Protein AF-A0A2K2F9S1-F1 (afdb_monomer_lite)

Structure (mmCIF, N/CA/C/O backbone):
data_AF-A0A2K2F9S1-F1
#
_entry.id   AF-A0A2K2F9S1-F1
#
loop_
_atom_site.group_PDB
_atom_site.id
_atom_site.type_symbol
_atom_site.label_atom_id
_atom_site.label_alt_id
_atom_site.label_comp_id
_atom_site.label_asym_id
_atom_site.label_entity_id
_atom_site.label_seq_id
_atom_site.pdbx_PDB_ins_code
_atom_site.Cartn_x
_atom_site.Cartn_y
_atom_site.Cartn_z
_atom_site.occupancy
_atom_site.B_iso_or_equiv
_atom_site.auth_seq_id
_atom_site.auth_comp_id
_atom_site.auth_asym_id
_atom_site.auth_atom_id
_atom_site.pdbx_PDB_model_num
ATOM 1 N N . MET A 1 1 ? 15.721 1.125 25.475 1.00 49.50 1 MET A N 1
ATOM 2 C CA . MET A 1 1 ? 15.946 -0.102 24.664 1.00 49.50 1 MET A CA 1
ATOM 3 C C . MET A 1 1 ? 14.972 -1.257 24.968 1.00 49.50 1 MET A C 1
ATOM 5 O O . MET A 1 1 ? 14.614 -1.965 24.034 1.00 49.50 1 MET A O 1
ATOM 9 N N . ARG A 1 2 ? 14.478 -1.440 26.209 1.00 49.19 2 ARG A N 1
ATOM 10 C CA . ARG A 1 2 ? 13.517 -2.510 26.585 1.00 49.19 2 ARG A CA 1
ATOM 11 C C . ARG A 1 2 ? 12.168 -2.444 25.832 1.00 49.19 2 ARG A C 1
ATOM 13 O O . ARG A 1 2 ? 11.708 -3.469 25.341 1.00 49.19 2 ARG A O 1
ATOM 20 N N . ASN A 1 3 ? 11.622 -1.243 25.609 1.00 59.97 3 ASN A N 1
ATOM 21 C CA . ASN A 1 3 ? 10.363 -1.045 24.864 1.00 59.97 3 ASN A CA 1
ATOM 22 C C . ASN A 1 3 ? 10.444 -1.415 23.373 1.00 59.97 3 ASN A C 1
ATOM 24 O O . ASN A 1 3 ? 9.465 -1.893 22.814 1.00 59.97 3 ASN A O 1
ATOM 28 N N . ALA A 1 4 ? 11.605 -1.259 22.727 1.00 64.25 4 ALA A N 1
ATOM 29 C CA . ALA A 1 4 ? 11.758 -1.595 21.308 1.00 64.25 4 ALA A CA 1
ATOM 30 C C . ALA A 1 4 ? 11.742 -3.115 21.062 1.00 64.25 4 ALA A C 1
ATOM 32 O O . ALA A 1 4 ? 11.197 -3.579 20.064 1.00 64.25 4 ALA A O 1
ATOM 33 N N . ARG A 1 5 ? 12.305 -3.906 21.990 1.00 64.69 5 ARG A N 1
ATOM 34 C CA . ARG A 1 5 ? 12.274 -5.378 21.909 1.00 64.69 5 ARG A CA 1
ATOM 35 C C . ARG A 1 5 ? 10.874 -5.938 22.170 1.00 64.69 5 ARG A C 1
ATOM 37 O O . ARG A 1 5 ? 10.471 -6.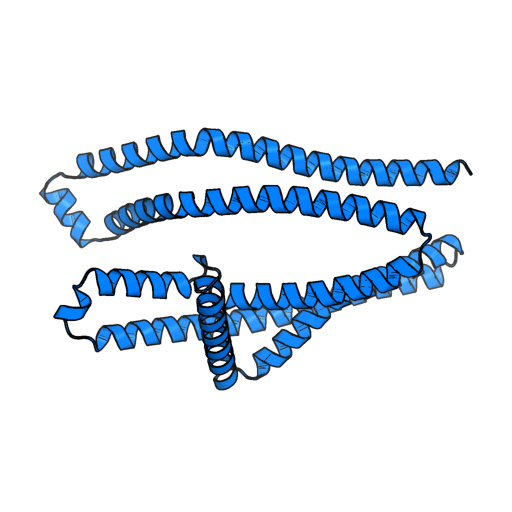865 21.475 1.00 64.69 5 ARG A O 1
ATOM 44 N N . LEU A 1 6 ? 10.148 -5.362 23.132 1.00 67.25 6 LEU A N 1
ATOM 45 C CA . LEU A 1 6 ? 8.750 -5.706 23.418 1.00 67.25 6 LEU A CA 1
ATOM 46 C C . LEU A 1 6 ? 7.854 -5.417 22.211 1.00 67.25 6 LEU A C 1
ATOM 48 O O . LEU A 1 6 ? 7.208 -6.332 21.709 1.00 67.25 6 LEU A O 1
ATOM 52 N N . PHE A 1 7 ? 7.943 -4.204 21.658 1.00 72.81 7 PHE A N 1
ATOM 53 C CA . PHE A 1 7 ? 7.202 -3.821 20.457 1.00 72.81 7 PHE A CA 1
ATOM 54 C C . PHE A 1 7 ? 7.494 -4.748 19.267 1.00 72.81 7 PHE A C 1
ATOM 56 O O . PHE A 1 7 ? 6.580 -5.189 18.576 1.00 72.81 7 PHE A O 1
ATOM 63 N N . ARG A 1 8 ? 8.768 -5.116 19.051 1.00 76.25 8 ARG A N 1
ATOM 64 C CA . ARG A 1 8 ? 9.153 -6.066 17.996 1.00 76.25 8 ARG A CA 1
ATOM 65 C C . ARG A 1 8 ? 8.498 -7.436 18.188 1.00 76.25 8 ARG A C 1
ATOM 67 O O . ARG A 1 8 ? 8.046 -8.030 17.216 1.00 76.25 8 ARG A O 1
ATOM 74 N N . LYS A 1 9 ? 8.463 -7.951 19.421 1.00 81.31 9 LYS A N 1
ATOM 75 C CA . LYS A 1 9 ? 7.875 -9.264 19.723 1.00 81.31 9 LYS A CA 1
ATOM 76 C C . LYS A 1 9 ? 6.363 -9.258 19.496 1.00 81.31 9 LYS A C 1
ATOM 78 O O . LYS A 1 9 ? 5.848 -10.179 18.869 1.00 81.31 9 LYS A O 1
ATOM 83 N N . GLU A 1 10 ? 5.672 -8.216 19.949 1.00 82.94 10 GLU A N 1
ATOM 84 C CA . GLU A 1 10 ? 4.230 -8.049 19.732 1.00 82.94 10 GLU A CA 1
ATOM 85 C C . GLU A 1 10 ? 3.893 -7.928 18.244 1.00 82.94 10 GLU A C 1
ATOM 87 O O . GLU A 1 10 ? 3.018 -8.646 17.767 1.00 82.94 10 GLU A O 1
ATOM 92 N N . ALA A 1 11 ? 4.651 -7.120 17.493 1.00 82.38 11 ALA A N 1
ATOM 93 C CA . ALA A 1 11 ? 4.473 -6.957 16.051 1.00 82.38 11 ALA A CA 1
ATOM 94 C C . ALA A 1 11 ? 4.676 -8.266 15.272 1.00 82.38 11 ALA A C 1
ATOM 96 O O . ALA A 1 11 ? 3.908 -8.572 14.369 1.00 82.38 11 ALA A O 1
ATOM 97 N N . ILE A 1 12 ? 5.689 -9.068 15.621 1.00 84.25 12 ILE A N 1
ATOM 98 C CA . ILE A 1 12 ? 5.910 -10.377 14.983 1.00 84.25 12 ILE A CA 1
ATOM 99 C C . ILE A 1 12 ? 4.770 -11.339 15.329 1.00 84.25 12 ILE A C 1
ATOM 101 O O . ILE A 1 12 ? 4.305 -12.087 14.469 1.00 84.25 12 ILE A O 1
ATOM 105 N N . THR A 1 13 ? 4.301 -11.309 16.577 1.00 85.94 13 THR A N 1
ATOM 106 C CA . THR A 1 13 ? 3.211 -12.180 17.030 1.00 85.94 13 THR A CA 1
ATOM 107 C C . THR A 1 13 ? 1.922 -11.861 16.274 1.00 85.94 13 THR A C 1
ATOM 109 O O . THR A 1 13 ? 1.303 -12.778 15.735 1.00 85.94 13 THR A O 1
ATOM 112 N N . THR A 1 14 ? 1.560 -10.583 16.131 1.00 84.94 14 THR A N 1
ATOM 113 C CA . THR A 1 14 ? 0.385 -10.170 15.345 1.00 84.94 14 THR A CA 1
ATOM 114 C C . THR A 1 14 ? 0.532 -10.507 13.866 1.00 84.94 14 THR A C 1
ATOM 116 O O . THR A 1 14 ? -0.400 -11.055 13.281 1.00 84.94 14 THR A O 1
ATOM 119 N N . LEU A 1 15 ? 1.708 -10.284 13.269 1.00 85.75 15 LEU A N 1
ATOM 120 C CA . LEU A 1 15 ? 1.972 -10.671 11.878 1.00 85.75 15 LEU A CA 1
ATOM 121 C C . LEU A 1 15 ? 1.782 -12.177 11.664 1.00 85.75 15 LEU A C 1
ATOM 123 O O . LEU A 1 15 ? 1.141 -12.598 10.705 1.00 85.75 15 LEU A O 1
ATOM 127 N N . SER A 1 16 ? 2.327 -12.988 12.575 1.00 87.31 16 SER A N 1
ATOM 128 C CA . SER A 1 16 ? 2.224 -14.446 12.506 1.00 87.31 16 SER A CA 1
ATOM 129 C C . SER A 1 16 ? 0.792 -14.936 12.714 1.00 87.31 16 SER A C 1
ATOM 131 O O . SER A 1 16 ? 0.374 -15.877 12.044 1.00 87.31 16 SER A O 1
ATOM 133 N N . TYR A 1 17 ? 0.022 -14.278 13.584 1.00 88.88 17 TYR A N 1
ATOM 134 C CA . TYR A 1 17 ? -1.395 -14.564 13.774 1.00 88.88 17 TYR A CA 1
ATOM 135 C C . TYR A 1 17 ? -2.184 -14.285 12.491 1.00 88.88 17 TYR A C 1
ATOM 137 O O . TYR A 1 17 ? -2.882 -15.176 12.012 1.00 88.88 17 TYR A O 1
ATOM 145 N N . PHE A 1 18 ? -2.006 -13.112 11.873 1.00 86.56 18 PHE A N 1
ATOM 146 C CA . PHE A 1 18 ? -2.682 -12.784 10.615 1.00 86.56 18 PHE A CA 1
ATOM 147 C C . PHE A 1 18 ? -2.269 -13.710 9.474 1.00 86.56 18 PHE A C 1
ATOM 149 O O . PHE A 1 18 ? -3.127 -14.190 8.740 1.00 86.56 18 PHE A O 1
ATOM 156 N N . ALA A 1 19 ? -0.978 -14.020 9.347 1.00 86.81 19 ALA A N 1
ATOM 157 C CA . ALA A 1 19 ? -0.506 -14.960 8.338 1.00 86.81 19 ALA A CA 1
ATOM 158 C C . ALA A 1 19 ? -1.138 -16.349 8.526 1.00 86.81 19 ALA A C 1
ATOM 160 O O . ALA A 1 19 ? -1.605 -16.941 7.558 1.00 86.81 19 ALA A O 1
ATOM 161 N N . ARG A 1 20 ? -1.221 -16.854 9.764 1.00 89.94 20 ARG A N 1
ATOM 162 C CA . ARG A 1 20 ? -1.886 -18.134 10.061 1.00 89.94 20 ARG A CA 1
ATOM 163 C C . ARG A 1 20 ? -3.384 -18.092 9.768 1.00 89.94 20 ARG A C 1
ATOM 165 O O . ARG A 1 20 ? -3.895 -19.044 9.189 1.00 89.94 20 ARG A O 1
ATOM 172 N N . LEU A 1 21 ? -4.061 -17.002 10.130 1.00 89.44 21 LEU A N 1
ATOM 173 C CA . LEU A 1 21 ? -5.492 -16.809 9.887 1.00 89.44 21 LEU A CA 1
ATOM 174 C C . LEU A 1 21 ? -5.816 -16.779 8.387 1.00 89.44 21 LEU A C 1
ATOM 176 O O . LEU A 1 21 ? -6.769 -17.408 7.939 1.00 89.44 21 LEU A O 1
ATOM 180 N N . ILE A 1 22 ? -5.001 -16.079 7.598 1.00 89.94 22 ILE A N 1
ATOM 181 C CA . ILE A 1 22 ? -5.167 -16.042 6.143 1.00 89.94 22 ILE A CA 1
ATOM 182 C C . ILE A 1 22 ? -4.821 -17.406 5.538 1.00 89.94 22 ILE A C 1
ATOM 184 O O . ILE A 1 22 ? -5.521 -17.867 4.646 1.00 89.94 22 ILE A O 1
ATOM 188 N N . PHE A 1 23 ? -3.784 -18.089 6.031 1.00 89.25 23 PHE A N 1
ATOM 189 C CA . PHE A 1 23 ? -3.378 -19.395 5.504 1.00 89.25 23 PHE A CA 1
ATOM 190 C C . PHE A 1 23 ? -4.420 -20.489 5.745 1.00 89.25 23 PHE A C 1
ATOM 192 O O . PHE A 1 23 ? -4.603 -21.354 4.887 1.00 89.25 23 PHE A O 1
ATOM 199 N N . SER A 1 24 ? -5.110 -20.459 6.887 1.00 87.75 24 SER A N 1
ATOM 200 C CA . SER A 1 24 ? -6.159 -21.435 7.184 1.00 87.75 24 SER A CA 1
ATOM 201 C C . SER A 1 24 ? -7.394 -21.259 6.297 1.00 87.75 24 SER A C 1
ATOM 203 O O . SER A 1 24 ? -8.015 -22.260 5.949 1.00 87.75 24 SER A O 1
ATOM 205 N N . LYS A 1 25 ? -7.727 -20.023 5.897 1.00 86.81 25 LYS A N 1
ATOM 206 C CA . LYS A 1 25 ? -8.913 -19.720 5.078 1.00 86.81 25 LYS A CA 1
ATOM 207 C C . LYS A 1 25 ? -8.641 -19.663 3.571 1.00 86.81 25 LYS A C 1
ATOM 209 O O . LYS A 1 25 ? -9.396 -20.237 2.797 1.00 86.81 25 LYS A O 1
ATOM 214 N N . HIS A 1 26 ? -7.558 -19.011 3.149 1.00 90.25 26 HIS A N 1
ATOM 215 C CA . HIS A 1 26 ? -7.291 -18.649 1.749 1.00 90.25 26 HIS A CA 1
ATOM 216 C C . HIS A 1 26 ? -5.831 -18.918 1.359 1.00 90.25 26 HIS A C 1
ATOM 218 O O . HIS A 1 26 ? -5.007 -18.008 1.272 1.00 90.25 26 HIS A O 1
ATOM 224 N N . LYS A 1 27 ? -5.483 -20.177 1.067 1.00 88.69 27 LYS A N 1
ATOM 225 C CA . LYS A 1 27 ? -4.108 -20.558 0.667 1.00 88.69 27 LYS A CA 1
ATOM 226 C C . LYS A 1 27 ? -3.633 -19.868 -0.624 1.00 88.69 27 LYS A C 1
ATOM 228 O O . LYS A 1 27 ? -2.455 -19.527 -0.735 1.00 88.69 27 LYS A O 1
ATOM 233 N N . SER A 1 28 ? -4.543 -19.606 -1.570 1.00 89.38 28 SER A N 1
ATOM 234 C CA . SER A 1 28 ? -4.272 -18.887 -2.833 1.00 89.38 28 SER A CA 1
ATOM 235 C C . SER A 1 28 ? -3.741 -17.464 -2.614 1.00 89.38 28 SER A C 1
ATOM 237 O O . SER A 1 28 ? -3.051 -16.909 -3.478 1.00 89.38 28 SER A O 1
ATOM 239 N N . TYR A 1 29 ? -4.013 -16.873 -1.445 1.00 92.44 29 TYR A N 1
ATOM 240 C CA . TYR A 1 29 ? -3.534 -15.548 -1.075 1.00 92.44 29 TYR A CA 1
ATOM 241 C C . TYR A 1 29 ? -2.007 -15.460 -1.093 1.00 92.44 29 TYR A C 1
ATOM 243 O O . TYR A 1 29 ? -1.463 -14.480 -1.589 1.00 92.44 29 TYR A O 1
ATOM 251 N N . PHE A 1 30 ? -1.297 -16.482 -0.613 1.00 91.19 30 PHE A N 1
ATOM 252 C CA . PHE A 1 30 ? 0.168 -16.444 -0.529 1.00 91.19 30 PHE A CA 1
ATOM 253 C C . PHE A 1 30 ? 0.830 -16.456 -1.905 1.00 91.19 30 PHE A C 1
ATOM 255 O O . PHE A 1 30 ? 1.815 -15.752 -2.123 1.00 91.19 30 PHE A O 1
ATOM 262 N N . ILE A 1 31 ? 0.245 -17.192 -2.852 1.00 92.44 31 ILE A N 1
ATOM 263 C CA . ILE A 1 31 ? 0.682 -17.191 -4.252 1.00 92.44 31 ILE A CA 1
ATOM 264 C C . ILE A 1 31 ? 0.450 -15.802 -4.857 1.00 92.44 31 ILE A C 1
ATOM 266 O O . ILE A 1 31 ? 1.361 -15.221 -5.442 1.00 92.44 31 ILE A O 1
ATOM 270 N N . SER A 1 32 ? -0.738 -15.231 -4.636 1.00 93.06 32 SER A N 1
ATOM 271 C CA . SER A 1 32 ? -1.079 -13.869 -5.075 1.00 93.06 32 SER A CA 1
ATOM 272 C C . SER A 1 32 ? -0.130 -12.824 -4.479 1.00 93.06 32 SER A C 1
ATOM 274 O O . SER A 1 32 ? 0.337 -11.932 -5.180 1.00 93.06 32 SER A O 1
ATOM 276 N N . PHE A 1 33 ? 0.213 -12.969 -3.200 1.00 92.69 33 PHE A N 1
ATOM 277 C CA . PHE A 1 33 ? 1.111 -12.083 -2.470 1.00 92.69 33 PHE A CA 1
ATOM 278 C C . PHE A 1 33 ? 2.542 -12.130 -3.028 1.00 92.69 33 PHE A C 1
ATOM 280 O O . PHE A 1 33 ? 3.135 -11.083 -3.292 1.00 92.69 33 PHE A O 1
ATOM 287 N N . MET A 1 34 ? 3.082 -13.327 -3.284 1.00 92.88 34 MET A N 1
ATOM 288 C CA . MET A 1 34 ? 4.393 -13.493 -3.927 1.00 92.88 34 MET A CA 1
ATOM 289 C C . MET A 1 34 ? 4.406 -12.928 -5.350 1.00 92.88 34 MET A C 1
ATOM 291 O O . MET A 1 34 ? 5.316 -12.181 -5.716 1.00 92.88 34 MET A O 1
ATOM 295 N N . LEU A 1 35 ? 3.370 -13.219 -6.140 1.00 92.75 35 LEU A N 1
ATOM 296 C CA . LEU A 1 35 ? 3.254 -12.723 -7.507 1.00 92.75 35 LEU A CA 1
ATOM 297 C C . LEU A 1 35 ? 3.122 -11.192 -7.542 1.00 92.75 35 LEU A C 1
ATOM 299 O O . LEU A 1 35 ? 3.709 -10.543 -8.408 1.00 92.75 35 LEU A O 1
ATOM 303 N N . LYS A 1 36 ? 2.433 -10.596 -6.559 1.00 91.69 36 LYS A N 1
ATOM 304 C CA . LYS A 1 36 ? 2.351 -9.140 -6.398 1.00 91.69 36 LYS A CA 1
ATOM 305 C C . LYS A 1 36 ? 3.721 -8.522 -6.146 1.00 91.69 36 LYS A C 1
ATOM 307 O O . LYS A 1 36 ? 4.035 -7.510 -6.773 1.00 91.69 36 LYS A O 1
ATOM 312 N N . ILE A 1 37 ? 4.531 -9.114 -5.263 1.00 93.56 37 ILE A N 1
ATOM 313 C CA . ILE A 1 37 ? 5.898 -8.644 -4.984 1.00 93.56 37 ILE A CA 1
ATOM 314 C C . ILE A 1 37 ? 6.741 -8.690 -6.259 1.00 93.56 37 ILE A C 1
ATOM 316 O O . ILE A 1 37 ? 7.406 -7.706 -6.581 1.00 93.56 37 ILE A O 1
ATOM 320 N N . LEU A 1 38 ? 6.670 -9.792 -7.009 1.00 92.12 38 LEU A N 1
ATOM 321 C CA . LEU A 1 38 ? 7.434 -9.961 -8.242 1.00 92.12 38 LEU A CA 1
ATOM 322 C C . LEU A 1 38 ? 7.007 -8.963 -9.325 1.00 92.12 38 LEU A C 1
ATOM 324 O O . LEU A 1 38 ? 7.853 -8.257 -9.860 1.00 92.12 38 LEU A O 1
ATOM 328 N N . LEU A 1 39 ? 5.710 -8.848 -9.624 1.00 91.31 39 LEU A N 1
ATOM 329 C CA . LEU A 1 39 ? 5.206 -7.925 -10.651 1.00 91.31 39 LEU A CA 1
ATOM 330 C C . LEU A 1 39 ? 5.484 -6.463 -10.295 1.00 91.31 39 LEU A C 1
ATOM 332 O O . LEU A 1 39 ? 5.899 -5.689 -11.153 1.00 91.31 39 LEU A O 1
ATOM 336 N N . THR A 1 40 ? 5.289 -6.087 -9.029 1.00 89.88 40 THR A N 1
ATOM 337 C CA . THR A 1 40 ? 5.528 -4.711 -8.568 1.00 89.88 40 THR A CA 1
ATOM 338 C C . THR A 1 40 ? 7.023 -4.389 -8.544 1.00 89.88 40 THR A C 1
ATOM 340 O O . THR A 1 40 ? 7.415 -3.276 -8.884 1.00 89.88 40 THR A O 1
ATOM 343 N N . GLY A 1 41 ? 7.858 -5.359 -8.160 1.00 90.75 41 GLY A N 1
ATOM 344 C CA . GLY A 1 41 ? 9.299 -5.180 -8.012 1.00 90.75 41 GLY A CA 1
ATOM 345 C C . GLY A 1 41 ? 10.070 -5.259 -9.331 1.00 90.75 41 GLY A C 1
ATOM 346 O O . GLY A 1 41 ? 10.888 -4.387 -9.630 1.00 90.75 41 GLY A O 1
ATOM 347 N N . ALA A 1 42 ? 9.804 -6.301 -10.122 1.00 89.38 42 ALA A N 1
ATOM 348 C CA . ALA A 1 42 ? 10.515 -6.616 -11.359 1.00 89.38 42 ALA A CA 1
ATOM 349 C C . ALA A 1 42 ? 9.873 -6.003 -12.611 1.00 89.38 42 ALA A C 1
ATOM 351 O O . ALA A 1 42 ? 10.583 -5.726 -13.575 1.00 89.38 42 ALA A O 1
ATOM 352 N N . GLY A 1 43 ? 8.562 -5.737 -12.601 1.00 88.69 43 GLY A N 1
ATOM 353 C CA . GLY A 1 43 ? 7.857 -5.138 -13.740 1.00 88.69 43 GLY A CA 1
ATOM 354 C C . GLY A 1 43 ? 8.514 -3.849 -14.256 1.00 88.69 43 GLY A C 1
ATOM 355 O O . GLY A 1 43 ? 8.826 -3.775 -15.445 1.00 88.69 43 GLY A O 1
ATOM 356 N N . PRO A 1 44 ? 8.831 -2.868 -13.387 1.00 88.19 44 PRO A N 1
ATOM 357 C CA . PRO A 1 44 ? 9.533 -1.654 -13.800 1.00 88.19 44 PRO A CA 1
ATOM 358 C C . PRO A 1 44 ? 10.915 -1.914 -14.417 1.00 88.19 44 PRO A C 1
ATOM 360 O O . PRO A 1 44 ? 11.315 -1.195 -15.329 1.00 88.19 44 PRO A O 1
ATOM 363 N N . LEU A 1 45 ? 11.640 -2.941 -13.955 1.00 89.62 45 LEU A N 1
ATOM 364 C CA . LEU A 1 45 ? 12.968 -3.285 -14.478 1.00 89.62 45 LEU A CA 1
ATOM 365 C C . LEU A 1 45 ? 12.878 -3.780 -15.924 1.00 89.62 45 LEU A C 1
ATOM 367 O O . LEU A 1 45 ? 13.657 -3.341 -16.769 1.00 89.62 45 LEU A O 1
ATOM 371 N N . LEU A 1 46 ? 11.890 -4.628 -16.224 1.00 87.69 46 LEU A N 1
ATOM 372 C CA . LEU A 1 46 ? 11.633 -5.097 -17.588 1.00 87.69 46 LEU A CA 1
ATOM 373 C C . LEU A 1 46 ? 11.298 -3.929 -18.521 1.00 87.69 46 LEU A C 1
ATOM 375 O O . LEU A 1 46 ? 11.841 -3.838 -19.623 1.00 87.69 46 LEU A O 1
ATOM 379 N N . THR A 1 47 ? 10.467 -2.989 -18.060 1.00 88.06 47 THR A N 1
ATOM 380 C CA . THR A 1 47 ? 10.141 -1.781 -18.829 1.00 88.06 47 THR A CA 1
ATOM 381 C C . THR A 1 47 ? 11.379 -0.919 -19.089 1.00 88.06 47 THR A C 1
ATOM 383 O O . THR A 1 47 ? 11.541 -0.420 -20.202 1.00 88.06 47 THR A O 1
ATOM 386 N N . ILE A 1 48 ? 12.286 -0.771 -18.115 1.00 88.19 48 ILE A N 1
ATOM 387 C CA . ILE A 1 48 ? 13.557 -0.043 -18.291 1.00 88.19 48 ILE A CA 1
ATOM 388 C C . ILE A 1 48 ? 14.448 -0.721 -19.344 1.00 88.19 48 ILE A C 1
ATOM 390 O O . ILE A 1 48 ? 14.968 -0.041 -20.231 1.00 88.19 48 ILE A O 1
ATOM 394 N N . MET A 1 49 ? 14.610 -2.047 -19.283 1.00 85.38 49 MET A N 1
ATOM 395 C CA . MET A 1 49 ? 15.440 -2.799 -20.236 1.00 85.38 49 MET A CA 1
ATOM 396 C C . MET A 1 49 ? 14.898 -2.712 -21.671 1.00 85.38 49 MET A C 1
ATOM 398 O O . MET A 1 49 ? 15.663 -2.486 -22.614 1.00 85.38 49 MET A O 1
ATOM 402 N N . LEU A 1 50 ? 13.578 -2.820 -21.846 1.00 86.25 50 LEU A N 1
ATOM 403 C CA . LEU A 1 50 ? 12.943 -2.658 -23.156 1.00 86.25 50 LEU A CA 1
ATOM 404 C C . LEU A 1 50 ? 13.036 -1.217 -23.669 1.00 86.25 50 LEU A C 1
ATOM 406 O O . LEU A 1 50 ? 13.322 -1.011 -24.845 1.00 86.25 50 LEU A O 1
ATOM 410 N N . SER A 1 51 ? 12.877 -0.222 -22.790 1.00 87.31 51 SER A N 1
ATOM 411 C CA . SER A 1 51 ? 13.002 1.195 -23.164 1.00 87.31 51 SER A CA 1
ATOM 412 C C . SER A 1 51 ? 14.410 1.529 -23.666 1.00 87.31 51 SER A C 1
ATOM 414 O O . SER A 1 51 ? 14.554 2.276 -24.630 1.00 87.31 51 SER A O 1
ATOM 416 N N . ARG A 1 52 ? 15.458 0.939 -23.068 1.00 85.94 52 ARG A N 1
ATOM 417 C CA . ARG A 1 52 ? 16.840 1.060 -23.568 1.00 85.94 52 ARG A CA 1
ATOM 418 C C . ARG A 1 52 ? 16.971 0.523 -24.996 1.00 85.94 52 ARG A C 1
ATOM 420 O O . ARG A 1 52 ? 17.593 1.169 -25.831 1.00 85.94 52 ARG A O 1
ATOM 427 N N . SER A 1 53 ? 16.386 -0.643 -25.264 1.00 85.31 53 SER A N 1
ATOM 428 C CA . SER A 1 53 ? 16.435 -1.277 -26.589 1.00 85.31 53 SER A CA 1
ATOM 429 C C . SER A 1 53 ? 15.689 -0.445 -27.636 1.00 85.31 53 SER A C 1
ATOM 431 O O . SER A 1 53 ? 16.174 -0.269 -28.747 1.00 85.31 53 SER A O 1
ATOM 433 N N . LEU A 1 54 ? 14.551 0.140 -27.256 1.00 88.38 54 LEU A N 1
ATOM 434 C CA . LEU A 1 54 ? 13.760 1.019 -28.116 1.00 88.38 54 LEU A CA 1
ATOM 435 C C . LEU A 1 54 ? 14.554 2.261 -28.553 1.00 88.38 54 LEU A C 1
ATOM 437 O O . LEU A 1 54 ? 14.530 2.615 -29.728 1.00 88.38 54 LEU A O 1
ATOM 441 N N . ILE A 1 55 ? 15.306 2.884 -27.636 1.00 87.31 55 ILE A N 1
ATOM 442 C CA . ILE A 1 55 ? 16.190 4.018 -27.964 1.00 87.31 55 ILE A CA 1
ATOM 443 C C . ILE A 1 55 ? 17.297 3.583 -28.932 1.00 87.31 55 ILE A C 1
ATOM 445 O O . ILE A 1 55 ? 17.569 4.291 -29.895 1.00 87.31 55 ILE A O 1
ATOM 449 N N . TYR A 1 56 ? 17.900 2.411 -28.711 1.00 88.50 56 TYR A N 1
ATOM 450 C CA . TYR A 1 56 ? 18.952 1.887 -29.584 1.00 88.50 56 TYR A CA 1
ATOM 451 C C . TYR A 1 56 ? 18.465 1.679 -31.029 1.00 88.50 56 TYR A C 1
ATOM 453 O O . TYR A 1 56 ? 19.109 2.149 -31.967 1.00 88.50 56 TYR A O 1
ATOM 461 N N . PHE A 1 57 ? 17.300 1.050 -31.221 1.00 89.06 57 PHE A N 1
ATOM 462 C CA . PHE A 1 57 ? 16.732 0.850 -32.562 1.00 89.06 57 PHE A CA 1
ATOM 463 C C . PHE A 1 57 ? 16.269 2.153 -33.218 1.00 89.06 57 PHE A C 1
ATOM 465 O O . PHE A 1 57 ? 16.327 2.270 -34.440 1.00 89.06 57 PHE A O 1
ATOM 472 N N . LEU A 1 58 ? 15.872 3.152 -32.423 1.00 87.50 58 LEU A N 1
ATOM 473 C CA . LEU A 1 58 ? 15.578 4.488 -32.936 1.00 87.50 58 LEU A CA 1
ATOM 474 C C . LEU A 1 58 ? 16.844 5.164 -33.485 1.00 87.50 58 LEU A C 1
ATOM 476 O O . LEU A 1 58 ? 16.806 5.722 -34.577 1.00 87.50 58 LEU A O 1
ATOM 480 N N . THR A 1 59 ? 17.969 5.076 -32.766 1.00 89.75 59 THR A N 1
ATOM 481 C CA . THR A 1 59 ? 19.258 5.625 -33.227 1.00 89.75 59 THR A CA 1
ATOM 482 C C . THR A 1 59 ? 19.846 4.865 -34.413 1.00 89.75 59 THR A C 1
ATOM 484 O O . THR A 1 59 ? 20.496 5.471 -35.256 1.00 89.75 59 THR A O 1
ATOM 487 N N . ALA A 1 60 ? 19.594 3.558 -34.508 1.00 88.75 60 ALA A N 1
ATOM 488 C CA . ALA A 1 60 ? 20.009 2.734 -35.643 1.00 88.75 60 ALA A CA 1
ATOM 489 C C . ALA A 1 60 ? 19.129 2.931 -36.895 1.00 88.75 60 ALA A C 1
ATOM 491 O O . ALA A 1 60 ? 19.432 2.362 -37.937 1.00 88.75 60 ALA A O 1
ATOM 492 N N . LEU A 1 61 ? 18.053 3.730 -36.804 1.00 86.56 61 LEU A N 1
ATOM 493 C CA . LEU A 1 61 ? 17.071 3.974 -37.873 1.00 86.56 61 LEU A CA 1
ATOM 494 C C . LEU A 1 61 ? 16.377 2.694 -38.395 1.00 86.56 61 LEU A C 1
ATOM 496 O O . LEU A 1 61 ? 15.784 2.686 -39.475 1.00 86.56 61 LEU A O 1
ATOM 500 N N . ASP A 1 62 ? 16.362 1.628 -37.590 1.00 87.88 62 ASP A N 1
ATOM 501 C CA . ASP A 1 62 ? 15.733 0.349 -37.922 1.00 87.88 62 ASP A CA 1
ATOM 502 C C . ASP A 1 62 ? 14.233 0.360 -37.594 1.00 87.88 62 ASP A C 1
ATOM 504 O O . ASP A 1 62 ? 13.783 -0.127 -36.549 1.00 87.88 62 ASP A O 1
ATOM 508 N N . A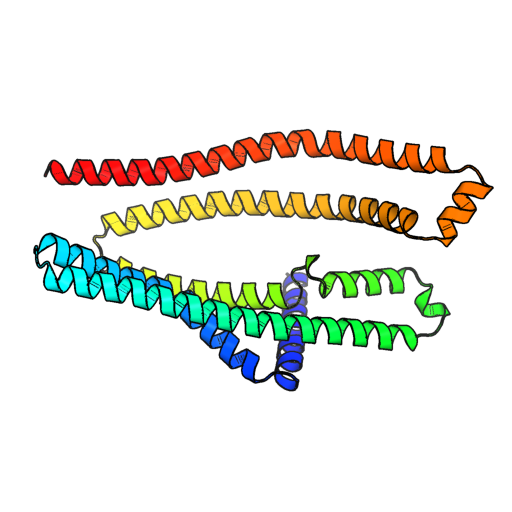LA A 1 63 ? 13.423 0.877 -38.522 1.00 86.94 63 ALA A N 1
ATOM 509 C CA . ALA A 1 63 ? 11.976 1.028 -38.339 1.00 86.94 63 ALA A CA 1
ATOM 510 C C . ALA A 1 63 ? 11.267 -0.284 -37.945 1.00 86.94 63 ALA A C 1
ATOM 512 O O . ALA A 1 63 ? 10.403 -0.290 -37.065 1.00 86.94 63 ALA A O 1
ATOM 513 N N . ARG A 1 64 ? 11.647 -1.420 -38.548 1.00 91.62 64 ARG A N 1
ATOM 514 C CA . ARG A 1 64 ? 11.021 -2.722 -38.257 1.00 91.62 64 ARG A CA 1
ATOM 515 C C . ARG A 1 64 ? 11.235 -3.148 -36.804 1.00 91.62 64 ARG A C 1
ATOM 517 O O . ARG A 1 64 ? 10.274 -3.535 -36.146 1.00 91.62 64 ARG A O 1
ATOM 524 N N . LEU A 1 65 ? 12.474 -3.087 -36.311 1.00 89.19 65 LEU A N 1
ATOM 525 C CA . LEU A 1 65 ? 12.811 -3.490 -34.940 1.00 89.19 65 LEU A CA 1
ATOM 526 C C . LEU A 1 65 ? 12.299 -2.479 -33.909 1.00 89.19 65 LEU A C 1
ATOM 528 O O . LEU A 1 65 ? 11.902 -2.852 -32.803 1.00 89.19 65 LEU A O 1
ATOM 532 N N . PHE A 1 66 ? 12.229 -1.205 -34.285 1.00 91.44 66 PHE A N 1
ATOM 533 C CA . PHE A 1 66 ? 11.611 -0.173 -33.467 1.00 91.44 66 PHE A CA 1
ATOM 534 C C . PHE A 1 66 ? 10.122 -0.454 -33.213 1.00 91.44 66 PHE A C 1
ATOM 536 O O . PHE A 1 66 ? 9.695 -0.523 -32.061 1.00 91.44 66 PHE A O 1
ATOM 543 N N . PHE A 1 67 ? 9.322 -0.683 -34.262 1.00 92.06 67 PHE A N 1
ATOM 544 C CA . PHE A 1 67 ? 7.886 -0.932 -34.091 1.00 92.06 67 PHE A CA 1
ATOM 545 C C . PHE A 1 67 ? 7.593 -2.248 -33.359 1.00 92.06 67 PHE A C 1
ATOM 547 O O . PHE A 1 67 ? 6.668 -2.293 -32.545 1.00 92.06 67 PHE A O 1
ATOM 554 N N . THR A 1 68 ? 8.381 -3.308 -33.580 1.00 90.94 68 THR A N 1
ATOM 555 C CA . THR A 1 68 ? 8.196 -4.576 -32.852 1.00 90.94 68 THR A CA 1
ATOM 556 C C . THR A 1 68 ? 8.525 -4.433 -31.369 1.00 90.94 68 THR A C 1
ATOM 558 O O . THR A 1 68 ? 7.762 -4.911 -30.529 1.00 90.94 68 THR A O 1
ATOM 561 N N . THR A 1 69 ? 9.610 -3.739 -31.017 1.00 90.38 69 THR A N 1
ATOM 562 C CA . THR A 1 69 ? 9.968 -3.498 -29.609 1.00 90.38 69 THR A CA 1
ATOM 563 C C . THR A 1 69 ? 9.007 -2.540 -28.913 1.00 90.38 69 THR A C 1
ATOM 565 O O . THR A 1 69 ? 8.650 -2.781 -27.759 1.00 90.38 69 THR A O 1
ATOM 568 N N . ALA A 1 70 ? 8.517 -1.510 -29.608 1.00 91.88 70 ALA A N 1
ATOM 569 C CA . ALA A 1 70 ? 7.468 -0.627 -29.103 1.00 91.88 70 ALA A CA 1
ATOM 570 C C . ALA A 1 70 ? 6.161 -1.392 -28.839 1.00 91.88 70 ALA A C 1
ATOM 572 O O . ALA A 1 70 ? 5.584 -1.271 -27.756 1.00 91.88 70 ALA A O 1
ATOM 573 N N . GLY A 1 71 ? 5.733 -2.238 -29.782 1.00 93.62 71 GLY A N 1
ATOM 574 C CA . GLY A 1 71 ? 4.568 -3.106 -29.612 1.00 93.62 71 GLY A CA 1
ATOM 575 C C . GLY A 1 71 ? 4.726 -4.068 -28.432 1.00 93.62 71 GLY A C 1
ATOM 576 O O . GLY A 1 71 ? 3.824 -4.180 -27.600 1.00 93.62 71 GLY A O 1
ATOM 577 N N . LEU A 1 72 ? 5.899 -4.696 -28.298 1.00 93.19 72 LEU A N 1
ATOM 578 C CA . LEU A 1 72 ? 6.217 -5.581 -27.175 1.00 93.19 72 LEU A CA 1
ATOM 579 C C . LEU A 1 72 ? 6.186 -4.841 -25.832 1.00 93.19 72 LEU A C 1
ATOM 581 O O . LEU A 1 72 ? 5.665 -5.373 -24.855 1.00 93.19 72 LEU A O 1
ATOM 585 N N . LEU A 1 73 ? 6.707 -3.613 -25.772 1.00 92.62 73 LEU A N 1
ATOM 586 C CA . LEU A 1 73 ? 6.693 -2.792 -24.562 1.00 92.62 73 LEU A CA 1
ATOM 587 C C . LEU A 1 73 ? 5.262 -2.460 -24.130 1.00 92.62 73 LEU A C 1
ATOM 589 O O . LEU A 1 73 ? 4.936 -2.597 -22.948 1.00 92.62 73 LEU A O 1
ATOM 593 N N . VAL A 1 74 ? 4.404 -2.051 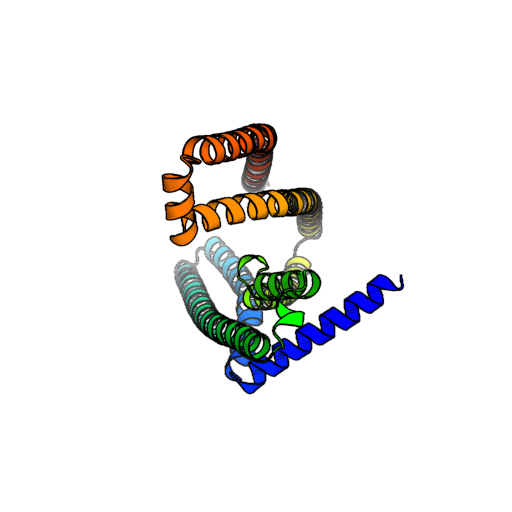-25.068 1.00 93.94 74 VAL A N 1
ATOM 594 C CA . VAL A 1 74 ? 2.991 -1.764 -24.780 1.00 93.94 74 VAL A CA 1
ATOM 595 C C . VAL A 1 74 ? 2.275 -3.028 -24.308 1.00 93.94 74 VAL A C 1
ATOM 597 O O . VAL A 1 74 ? 1.611 -2.998 -23.272 1.00 93.94 74 VAL A O 1
ATOM 600 N N . LEU A 1 75 ? 2.462 -4.148 -25.012 1.00 94.19 75 LEU A N 1
ATOM 601 C CA . LEU A 1 75 ? 1.855 -5.430 -24.659 1.00 94.19 75 LEU A CA 1
ATOM 602 C C . LEU A 1 75 ? 2.306 -5.900 -23.274 1.00 94.19 75 LEU A C 1
ATOM 604 O O . LEU A 1 75 ? 1.473 -6.285 -22.456 1.00 94.19 75 LEU A O 1
ATOM 608 N N . LEU A 1 76 ? 3.602 -5.817 -22.969 1.00 92.12 76 LEU A N 1
ATOM 609 C CA . LEU A 1 76 ? 4.130 -6.214 -21.669 1.00 92.12 76 LEU A CA 1
ATOM 610 C C . LEU A 1 76 ? 3.544 -5.357 -20.541 1.00 92.12 76 LEU A C 1
ATOM 612 O O . LEU A 1 76 ? 3.108 -5.901 -19.529 1.00 92.12 76 LEU A O 1
ATOM 616 N N . ASN A 1 77 ? 3.493 -4.031 -20.706 1.00 91.81 77 ASN A N 1
ATOM 617 C CA . ASN A 1 77 ? 2.906 -3.148 -19.693 1.00 91.81 77 ASN A CA 1
ATOM 618 C C . ASN A 1 77 ? 1.405 -3.408 -19.514 1.00 91.81 77 ASN A C 1
ATOM 620 O O . ASN A 1 77 ? 0.919 -3.392 -18.382 1.00 91.81 77 ASN A O 1
ATOM 624 N N . LEU A 1 78 ? 0.684 -3.700 -20.600 1.00 93.62 78 LEU A N 1
ATOM 625 C CA . LEU A 1 78 ? -0.724 -4.082 -20.546 1.00 93.62 78 LEU A CA 1
ATOM 626 C C . LEU A 1 78 ? -0.913 -5.379 -19.748 1.00 93.62 78 LEU A C 1
ATOM 628 O O . LEU A 1 78 ? -1.716 -5.410 -18.817 1.00 93.62 78 LEU A O 1
ATOM 632 N N . VAL A 1 79 ? -0.139 -6.424 -20.056 1.00 93.94 79 VAL A N 1
ATOM 633 C CA . VAL A 1 79 ? -0.198 -7.717 -19.356 1.00 93.94 79 VAL A CA 1
ATOM 634 C C . VAL A 1 79 ? 0.159 -7.554 -17.879 1.00 93.94 79 VAL A C 1
ATOM 636 O O . VAL A 1 79 ? -0.586 -8.018 -17.017 1.00 93.94 79 VAL A O 1
ATOM 639 N N . ILE A 1 80 ? 1.246 -6.845 -17.559 1.00 92.00 80 ILE A N 1
ATOM 640 C CA . ILE A 1 80 ? 1.639 -6.557 -16.171 1.00 92.00 80 ILE A CA 1
ATOM 641 C C . ILE A 1 80 ? 0.527 -5.789 -15.447 1.00 92.00 80 ILE A C 1
ATOM 643 O O . ILE A 1 80 ? 0.207 -6.120 -14.305 1.00 92.00 80 ILE A O 1
ATOM 647 N N . GLY A 1 81 ? -0.082 -4.795 -16.097 1.00 92.00 81 GLY A N 1
ATOM 648 C CA . GLY A 1 81 ? -1.177 -4.002 -15.540 1.00 92.00 81 GLY A CA 1
ATOM 649 C C . GLY A 1 81 ? -2.416 -4.844 -15.234 1.00 92.00 81 GLY A C 1
ATOM 650 O O . GLY A 1 81 ? -2.935 -4.788 -14.118 1.00 92.00 81 GLY A O 1
ATOM 651 N N . ILE A 1 82 ? -2.852 -5.675 -16.185 1.00 95.19 82 ILE A N 1
ATOM 652 C CA . ILE A 1 82 ? -4.000 -6.578 -16.017 1.00 95.19 82 ILE A CA 1
ATOM 653 C C . ILE A 1 82 ? -3.722 -7.593 -14.905 1.00 95.19 82 ILE A C 1
ATOM 655 O O . ILE A 1 82 ? -4.535 -7.723 -13.990 1.00 95.19 82 ILE A O 1
ATOM 659 N N . CYS A 1 83 ? -2.564 -8.259 -14.927 1.00 94.12 83 CYS A N 1
ATOM 660 C CA . CYS A 1 83 ? -2.170 -9.218 -13.894 1.00 94.12 83 CYS A CA 1
ATOM 661 C C . CYS A 1 83 ? -2.106 -8.560 -12.511 1.00 94.12 83 CYS A C 1
ATOM 663 O O . CYS A 1 83 ? -2.673 -9.075 -11.550 1.00 94.12 83 CYS A O 1
ATOM 665 N N . SER A 1 84 ? -1.467 -7.392 -12.402 1.00 92.25 84 SER A N 1
ATOM 666 C CA . SER A 1 84 ? -1.350 -6.653 -11.142 1.00 92.25 84 SER A CA 1
ATOM 667 C C . SER A 1 84 ? -2.717 -6.256 -10.581 1.00 92.25 84 SER A C 1
ATOM 669 O O . SER A 1 84 ? -2.932 -6.381 -9.372 1.00 92.25 84 SER A O 1
ATOM 671 N N . ASN A 1 85 ? -3.649 -5.835 -11.442 1.00 93.06 85 ASN A N 1
ATOM 672 C CA . ASN A 1 85 ? -5.016 -5.489 -11.051 1.00 93.06 85 ASN A CA 1
ATOM 673 C C . ASN A 1 85 ? -5.838 -6.719 -10.652 1.00 93.06 85 ASN A C 1
ATOM 675 O O . ASN A 1 85 ? -6.546 -6.669 -9.648 1.00 93.06 85 ASN A O 1
ATOM 679 N N . ALA A 1 86 ? -5.732 -7.825 -11.391 1.00 94.75 86 ALA A N 1
ATOM 680 C CA . ALA A 1 86 ? -6.417 -9.075 -11.064 1.00 94.75 86 ALA A CA 1
ATOM 681 C C . ALA A 1 86 ? -5.959 -9.627 -9.704 1.00 94.75 86 ALA A C 1
ATOM 683 O O . ALA A 1 86 ? -6.786 -9.974 -8.860 1.00 94.75 86 ALA A O 1
ATOM 684 N N . ILE A 1 87 ? -4.645 -9.623 -9.458 1.00 93.81 87 ILE A N 1
ATOM 685 C CA . ILE A 1 87 ? -4.049 -10.032 -8.181 1.00 93.81 87 ILE A CA 1
ATOM 686 C C . ILE A 1 87 ? -4.502 -9.110 -7.052 1.00 93.81 87 ILE A C 1
ATOM 688 O O . ILE A 1 87 ? -4.916 -9.602 -6.006 1.00 93.81 87 ILE A O 1
ATOM 692 N N . SER A 1 88 ? -4.456 -7.789 -7.259 1.00 91.88 88 SER A N 1
ATOM 693 C CA . SER A 1 88 ? -4.935 -6.822 -6.266 1.00 91.88 88 SER A CA 1
ATOM 694 C C . SER A 1 88 ? -6.396 -7.059 -5.913 1.00 91.88 88 SER A C 1
ATOM 696 O O . SER A 1 88 ? -6.709 -7.183 -4.737 1.00 91.88 88 SER A O 1
ATOM 698 N N . ARG A 1 89 ? -7.265 -7.237 -6.912 1.00 93.31 89 ARG A N 1
ATOM 699 C CA . ARG A 1 89 ? -8.684 -7.521 -6.681 1.00 93.31 89 ARG A CA 1
ATOM 700 C C . ARG A 1 89 ? -8.889 -8.807 -5.880 1.00 93.31 89 ARG A C 1
ATOM 702 O O . ARG A 1 89 ? -9.686 -8.810 -4.951 1.00 93.31 89 ARG A O 1
ATOM 709 N N . HIS A 1 90 ? -8.181 -9.887 -6.212 1.00 93.56 90 HIS A N 1
ATOM 710 C CA . HIS A 1 90 ? -8.258 -11.128 -5.437 1.00 93.56 90 HIS A CA 1
ATOM 711 C C . HIS A 1 90 ? -7.789 -10.922 -3.986 1.00 93.56 90 HIS A C 1
ATOM 713 O O . HIS A 1 90 ? -8.449 -11.378 -3.055 1.00 93.56 90 HIS A O 1
ATOM 719 N N . MET A 1 91 ? -6.685 -10.198 -3.779 1.00 92.31 91 MET A N 1
ATOM 720 C CA . MET A 1 91 ? -6.191 -9.878 -2.437 1.00 92.31 91 MET A CA 1
ATOM 721 C C . MET A 1 91 ? -7.190 -9.031 -1.641 1.00 92.31 91 MET A C 1
ATOM 723 O O . MET A 1 91 ? -7.426 -9.350 -0.480 1.00 92.31 91 MET A O 1
ATOM 727 N N . ASP A 1 92 ? -7.815 -8.027 -2.261 1.00 91.25 92 ASP A N 1
ATOM 728 C CA . ASP A 1 92 ? -8.811 -7.162 -1.619 1.00 91.25 92 ASP A CA 1
ATOM 729 C C . ASP A 1 92 ? -10.062 -7.952 -1.194 1.00 91.25 92 ASP A C 1
ATOM 731 O O . ASP A 1 92 ? -10.604 -7.726 -0.112 1.00 91.25 92 ASP A O 1
ATOM 735 N N . LEU A 1 93 ? -10.500 -8.928 -2.001 1.00 92.62 93 LEU A N 1
ATOM 736 C CA . LEU A 1 93 ? -11.598 -9.833 -1.634 1.00 92.62 93 LEU A CA 1
ATOM 737 C C . LEU A 1 93 ? -11.253 -10.668 -0.395 1.00 92.62 93 LEU A C 1
ATOM 739 O O . LEU A 1 93 ? -12.056 -10.746 0.534 1.00 92.62 93 LEU A O 1
ATOM 743 N N . VAL A 1 94 ? -10.044 -11.239 -0.349 1.00 93.06 94 VAL A N 1
ATOM 744 C CA . VAL A 1 94 ? -9.557 -11.981 0.825 1.00 93.06 94 VAL A CA 1
ATOM 745 C C . VAL A 1 94 ? -9.441 -11.061 2.042 1.00 93.06 94 VAL A C 1
ATOM 747 O O . VAL A 1 94 ? -9.800 -11.455 3.149 1.00 93.06 94 VAL A O 1
ATOM 750 N N . HIS A 1 95 ? -8.966 -9.825 1.869 1.00 91.75 95 HIS A N 1
ATOM 751 C CA . HIS A 1 95 ? -8.868 -8.856 2.962 1.00 91.75 95 HIS A CA 1
ATOM 752 C C . HIS A 1 95 ? -10.232 -8.500 3.547 1.00 91.75 95 HIS A C 1
ATOM 754 O O . HIS A 1 95 ? -10.359 -8.476 4.770 1.00 91.75 95 HIS A O 1
ATOM 760 N N . ASN A 1 96 ? -11.239 -8.283 2.701 1.00 90.81 96 ASN A N 1
ATOM 761 C CA . ASN A 1 96 ? -12.606 -8.011 3.141 1.00 90.81 96 ASN A CA 1
ATOM 762 C C . ASN A 1 96 ? -13.209 -9.202 3.897 1.00 90.81 96 ASN A C 1
ATOM 764 O O . ASN A 1 96 ? -13.784 -9.009 4.965 1.00 90.81 96 ASN A O 1
ATOM 768 N N . ASP A 1 97 ? -13.032 -10.428 3.396 1.00 92.19 97 A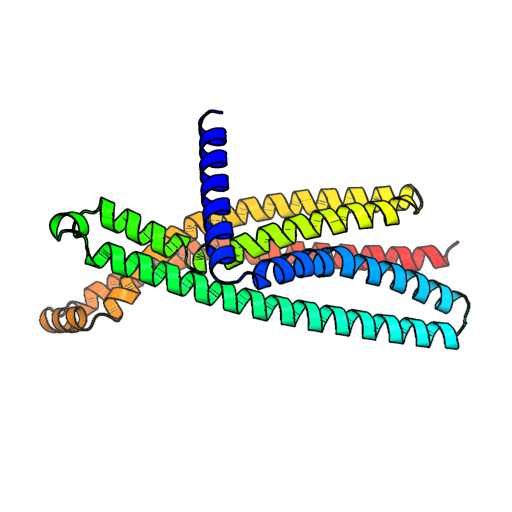SP A N 1
ATOM 769 C CA . ASP A 1 97 ? -13.510 -11.642 4.074 1.00 92.19 97 ASP A CA 1
ATOM 770 C C . ASP A 1 97 ? -12.880 -11.809 5.466 1.00 92.19 97 ASP A C 1
ATOM 772 O O . ASP A 1 97 ? -13.566 -12.054 6.460 1.00 92.19 97 ASP A O 1
ATOM 776 N N . VAL A 1 98 ? -11.564 -11.603 5.573 1.00 90.94 98 VAL A N 1
ATOM 777 C CA . VAL A 1 98 ? -10.863 -11.699 6.860 1.00 90.94 98 VAL A CA 1
ATOM 778 C C . VAL A 1 98 ? -11.277 -10.564 7.802 1.00 90.94 98 VAL A C 1
ATOM 780 O O . VAL A 1 98 ? -11.412 -10.802 9.002 1.00 90.94 98 VAL A O 1
ATOM 783 N N . GLN A 1 99 ? -11.512 -9.350 7.293 1.00 90.75 99 GLN A N 1
ATOM 784 C CA . GLN A 1 99 ? -12.017 -8.246 8.110 1.00 90.75 99 GLN A CA 1
ATOM 785 C C . GLN A 1 99 ? -13.404 -8.567 8.681 1.00 90.75 99 GLN A C 1
ATOM 787 O O . GLN A 1 99 ? -13.591 -8.449 9.892 1.00 90.75 99 GLN A O 1
ATOM 792 N N . LEU A 1 100 ? -14.338 -9.033 7.846 1.00 91.38 100 LEU A N 1
ATOM 793 C CA . LEU A 1 100 ? -15.679 -9.441 8.280 1.00 91.38 100 LEU A CA 1
ATOM 794 C C . LEU A 1 100 ? -15.613 -10.541 9.343 1.00 91.38 100 LEU A C 1
ATOM 796 O O . LEU A 1 100 ? -16.313 -10.479 10.352 1.00 91.38 100 LEU A O 1
ATOM 800 N N . HIS A 1 101 ? -14.720 -11.514 9.165 1.00 92.31 101 HIS A N 1
ATOM 801 C CA . HIS A 1 101 ? -14.520 -12.575 10.145 1.00 92.31 101 HIS A CA 1
ATOM 802 C C . HIS A 1 101 ? -14.013 -12.056 11.500 1.00 92.31 101 HIS A C 1
ATOM 804 O O . HIS A 1 101 ? -14.471 -12.512 12.546 1.00 92.31 101 HIS A O 1
ATOM 810 N N . LEU A 1 102 ? -13.088 -11.094 11.506 1.00 91.94 102 LEU A N 1
ATOM 811 C CA . LEU A 1 102 ? -12.601 -10.487 12.748 1.00 91.94 102 LEU A CA 1
ATOM 812 C C . LEU A 1 102 ? -13.673 -9.626 13.426 1.00 91.94 102 LEU A C 1
ATOM 814 O O . LEU A 1 102 ? -13.774 -9.636 14.653 1.00 91.94 102 LEU A O 1
ATOM 818 N N . GLU A 1 103 ? -14.486 -8.904 12.655 1.00 92.12 103 GLU A N 1
ATOM 819 C CA . GLU A 1 103 ? -15.637 -8.160 13.179 1.00 92.12 103 GLU A CA 1
ATOM 820 C C . GLU A 1 103 ? -16.657 -9.105 13.834 1.00 92.12 103 GLU A C 1
ATOM 822 O O . GLU A 1 103 ? -17.124 -8.843 14.948 1.00 92.12 103 GLU A O 1
ATOM 827 N N . GLU A 1 104 ? -16.934 -10.245 13.197 1.00 94.31 104 GLU A N 1
ATOM 828 C CA . GLU A 1 104 ? -17.788 -11.303 13.736 1.00 94.31 104 GLU A CA 1
ATOM 829 C C . GLU A 1 104 ? -17.216 -11.898 15.034 1.00 94.31 104 GLU A C 1
ATOM 831 O O . GLU A 1 104 ? -17.944 -12.070 16.016 1.00 94.31 104 GLU A O 1
ATOM 836 N N . GLU A 1 105 ? -15.914 -12.193 15.080 1.00 93.38 105 GLU A N 1
ATOM 837 C CA . GLU A 1 105 ? -15.256 -12.758 16.262 1.00 93.38 105 GLU A CA 1
ATOM 838 C C . GLU A 1 105 ? -15.279 -11.779 17.445 1.00 93.38 105 GLU A C 1
ATOM 840 O O . GLU A 1 105 ? -15.564 -12.179 18.581 1.00 93.38 105 GLU A O 1
ATOM 845 N N . ILE A 1 106 ? -15.064 -10.484 17.182 1.00 93.56 106 ILE A N 1
ATOM 846 C CA . ILE A 1 106 ? -15.226 -9.421 18.180 1.00 93.56 106 ILE A CA 1
ATOM 847 C C . ILE A 1 106 ? -16.667 -9.403 18.694 1.00 93.56 106 ILE A C 1
ATOM 849 O O . ILE A 1 106 ? -16.869 -9.471 19.906 1.00 93.56 106 ILE A O 1
ATOM 853 N N . GLY A 1 107 ? -17.663 -9.371 17.804 1.00 93.69 107 GLY A N 1
ATOM 854 C CA . GLY A 1 107 ? -19.079 -9.355 18.183 1.00 93.69 107 GLY A CA 1
ATOM 855 C C . GLY A 1 107 ? -19.477 -10.573 19.022 1.00 93.69 107 GLY A C 1
ATOM 856 O O . GLY A 1 107 ? -20.066 -10.433 20.095 1.00 93.69 107 GLY A O 1
ATOM 857 N N . ARG A 1 108 ? -19.072 -11.772 18.592 1.00 95.44 108 ARG A N 1
ATOM 858 C CA . ARG A 1 108 ? -19.322 -13.041 19.292 1.00 95.44 108 ARG A CA 1
ATOM 859 C C . ARG A 1 108 ? -18.674 -13.073 20.672 1.00 95.44 108 ARG A C 1
ATOM 861 O O . ARG A 1 108 ? -19.276 -13.575 21.620 1.00 95.44 108 ARG A O 1
ATOM 868 N N . LYS A 1 109 ? -17.450 -12.557 20.797 1.00 94.25 109 LYS A N 1
ATOM 869 C CA . LYS A 1 109 ? -16.753 -12.471 22.083 1.00 94.25 109 LYS A CA 1
ATOM 870 C C . LYS A 1 109 ? -17.438 -11.472 23.006 1.00 94.25 109 LYS A C 1
ATOM 872 O O . LYS A 1 109 ? -17.667 -11.809 24.161 1.00 94.25 109 LYS A O 1
ATOM 877 N N . THR A 1 110 ? -17.808 -10.296 22.500 1.00 93.19 110 THR A N 1
ATOM 878 C CA . THR A 1 110 ? -18.541 -9.276 23.259 1.00 93.19 110 THR A CA 1
ATOM 879 C C . THR A 1 110 ? -19.878 -9.806 23.778 1.00 93.19 110 THR A C 1
ATOM 881 O O . THR A 1 110 ? -20.168 -9.628 24.955 1.00 93.19 110 THR A O 1
ATOM 884 N N . ALA A 1 111 ? -20.636 -10.538 22.958 1.00 92.44 111 ALA A N 1
ATOM 885 C CA . ALA A 1 111 ? -21.933 -11.105 23.339 1.00 92.44 111 ALA A CA 1
ATOM 886 C C . ALA A 1 111 ? -21.866 -12.162 24.461 1.00 92.44 111 ALA A C 1
ATOM 888 O O . ALA A 1 111 ? -22.876 -12.455 25.092 1.00 92.44 111 ALA A O 1
ATOM 889 N N . ARG A 1 112 ? -20.691 -12.756 24.710 1.00 94.00 112 ARG A N 1
ATOM 890 C CA . ARG A 1 112 ? -20.482 -13.787 25.745 1.00 94.00 112 ARG A CA 1
ATOM 891 C C . ARG A 1 112 ? -19.944 -13.228 27.063 1.00 94.00 112 ARG A C 1
ATOM 893 O O . ARG A 1 112 ? -19.756 -13.988 28.013 1.00 94.00 112 ARG A O 1
ATOM 900 N N . LEU A 1 113 ? -19.627 -11.936 27.120 1.00 93.75 113 LEU A N 1
ATOM 901 C CA . LEU A 1 113 ? -19.101 -11.304 28.327 1.00 93.75 113 LEU A CA 1
ATOM 902 C C . LEU A 1 113 ? -20.233 -10.950 29.294 1.00 93.75 113 LEU A C 1
ATOM 904 O O . LEU A 1 113 ? -21.348 -10.639 28.888 1.00 93.75 113 LEU A O 1
ATOM 908 N N . LYS A 1 114 ? -19.926 -10.979 30.595 1.00 94.44 114 LYS A N 1
ATOM 909 C CA . LYS A 1 114 ? -20.858 -10.539 31.641 1.00 94.44 114 LYS A CA 1
ATOM 910 C C . LYS A 1 114 ? -21.158 -9.045 31.492 1.00 94.44 114 LYS A C 1
ATOM 912 O O . LYS A 1 114 ? -20.248 -8.273 31.184 1.00 94.44 114 LYS A O 1
ATOM 917 N N . TYR A 1 115 ? -22.392 -8.652 31.812 1.00 91.62 115 TYR A N 1
ATOM 918 C CA . TYR A 1 115 ? -22.857 -7.261 31.743 1.00 91.62 115 TYR A CA 1
ATOM 919 C C . TYR A 1 115 ? -21.941 -6.279 32.504 1.00 91.62 115 TYR A C 1
ATOM 921 O O . TYR A 1 115 ? -21.585 -5.216 32.014 1.00 91.62 115 TYR A O 1
ATOM 929 N N . GLU A 1 116 ? -21.457 -6.679 33.679 1.00 92.75 116 GLU A N 1
ATOM 930 C CA . GLU A 1 116 ? -20.547 -5.855 34.482 1.00 92.75 116 GLU A CA 1
ATOM 931 C C . GLU A 1 116 ? -19.240 -5.512 33.748 1.00 92.75 116 GLU A C 1
ATOM 933 O O . GLU A 1 116 ? -18.733 -4.403 33.864 1.00 92.75 116 GLU A O 1
ATOM 938 N N . VAL A 1 117 ? -18.701 -6.443 32.950 1.00 91.25 117 VAL A N 1
ATOM 939 C CA . VAL A 1 117 ? -17.448 -6.233 32.211 1.00 91.25 117 VAL A CA 1
ATOM 940 C C . VAL A 1 117 ? -17.662 -5.281 31.039 1.00 91.25 117 VAL A C 1
ATOM 942 O O . VAL A 1 117 ? -16.790 -4.447 30.776 1.00 91.25 117 VAL A O 1
ATOM 945 N N . ILE A 1 118 ? -18.794 -5.401 30.338 1.00 91.31 118 ILE A N 1
ATOM 946 C CA . ILE A 1 118 ? -19.067 -4.606 29.133 1.00 91.31 118 ILE A CA 1
ATOM 947 C C . ILE A 1 118 ? -19.303 -3.127 29.441 1.00 91.31 118 ILE A C 1
ATOM 949 O O . ILE A 1 118 ? -18.947 -2.308 28.609 1.00 91.31 118 ILE A O 1
ATOM 953 N N . GLU A 1 119 ? -19.804 -2.790 30.632 1.00 88.88 119 GLU A N 1
ATOM 954 C CA . GLU A 1 119 ? -20.018 -1.401 31.074 1.00 88.88 119 GLU A CA 1
ATOM 955 C C . GLU A 1 119 ? -18.732 -0.729 31.591 1.00 88.88 119 GLU A C 1
ATOM 957 O O . GLU A 1 119 ? -18.699 0.465 31.897 1.00 88.88 119 GLU A O 1
ATOM 962 N N . THR A 1 120 ? -17.623 -1.470 31.700 1.00 91.56 120 THR A N 1
ATOM 963 C CA . THR A 1 120 ? -16.365 -0.867 32.151 1.00 91.56 120 THR A CA 1
ATOM 964 C C . THR A 1 120 ? -15.733 0.001 31.062 1.00 91.56 120 THR A C 1
ATOM 966 O O . THR A 1 120 ? -15.547 -0.413 29.916 1.00 91.56 120 THR A O 1
ATOM 969 N N . SER A 1 121 ? -15.255 1.192 31.441 1.00 88.38 121 SER A N 1
ATOM 970 C CA . SER A 1 121 ? -14.492 2.079 30.543 1.00 88.38 121 SER A CA 1
ATOM 971 C C . SER A 1 121 ? -13.280 1.378 29.904 1.00 88.38 121 SER A C 1
ATOM 973 O O . SER A 1 121 ? -12.960 1.594 28.735 1.00 88.38 121 SER A O 1
ATOM 975 N N . ASN A 1 122 ? -12.619 0.478 30.642 1.00 89.56 122 ASN A N 1
ATOM 976 C CA . ASN A 1 122 ? -11.491 -0.303 30.130 1.00 89.56 122 ASN A CA 1
ATOM 977 C C . ASN A 1 122 ? -11.908 -1.236 28.980 1.00 89.56 122 ASN A C 1
ATOM 979 O O . ASN A 1 122 ? -11.199 -1.334 27.977 1.00 89.56 122 ASN A O 1
ATOM 983 N N . PHE A 1 123 ? -13.064 -1.895 29.094 1.00 91.44 123 PHE A N 1
ATOM 984 C CA . PHE A 1 123 ? -13.597 -2.721 28.016 1.00 91.44 123 PHE A CA 1
ATOM 985 C C . PHE A 1 123 ? -13.918 -1.886 26.775 1.00 91.44 123 PHE A C 1
ATOM 987 O O . PHE A 1 123 ? -13.447 -2.233 25.691 1.00 91.44 123 PHE A O 1
ATOM 994 N N . HIS A 1 124 ? -14.631 -0.765 26.926 1.00 87.56 124 HIS A N 1
ATOM 995 C CA . HIS A 1 124 ? -14.955 0.117 25.800 1.00 87.56 124 HIS A CA 1
ATOM 996 C C . HIS A 1 124 ? -13.701 0.618 25.076 1.00 87.56 124 HIS A C 1
ATOM 998 O O . HIS A 1 124 ? -13.635 0.538 23.850 1.00 87.56 124 HIS A O 1
ATOM 1004 N N . ASN A 1 125 ? -12.666 1.028 25.818 1.00 88.94 125 ASN A N 1
ATOM 1005 C CA . ASN A 1 125 ? -11.385 1.439 25.236 1.00 88.94 125 ASN A CA 1
ATOM 1006 C C . ASN A 1 125 ? -10.726 0.304 24.433 1.00 88.94 125 ASN A C 1
ATOM 1008 O O . ASN A 1 125 ? -10.224 0.531 23.333 1.00 88.94 125 ASN A O 1
ATOM 1012 N N . LYS A 1 126 ? -10.727 -0.930 24.956 1.00 89.69 126 LYS A N 1
ATOM 1013 C CA . LYS A 1 126 ? -10.170 -2.098 24.250 1.00 89.69 126 LYS A CA 1
ATOM 1014 C C . LYS A 1 126 ? -10.988 -2.476 23.017 1.00 89.69 126 LYS A C 1
ATOM 1016 O O . LYS A 1 126 ? -10.408 -2.836 21.995 1.00 89.69 126 LYS A O 1
ATOM 1021 N N . LEU A 1 127 ? -12.314 -2.392 23.099 1.00 90.94 127 LEU A N 1
ATOM 1022 C CA . LEU A 1 127 ? -13.213 -2.665 21.983 1.00 90.94 127 LEU A CA 1
ATOM 1023 C C . LEU A 1 127 ? -13.020 -1.640 20.859 1.00 90.94 127 LEU A C 1
ATOM 1025 O O . LEU A 1 127 ? -12.909 -2.024 19.697 1.00 90.94 127 LEU A O 1
ATOM 1029 N N . GLU A 1 128 ? -12.928 -0.353 21.199 1.00 85.75 128 GLU A N 1
ATOM 1030 C CA . GLU A 1 128 ? -12.646 0.718 20.240 1.00 85.75 128 GLU A CA 1
ATOM 1031 C C . GLU A 1 128 ? -11.273 0.516 19.583 1.00 85.75 128 GLU A C 1
ATOM 1033 O O . GLU A 1 128 ? -11.165 0.560 18.359 1.00 85.75 128 GLU A O 1
ATOM 1038 N N . GLN A 1 129 ? -10.236 0.195 20.366 1.00 86.50 129 GLN A N 1
ATOM 1039 C CA . GLN A 1 129 ? -8.907 -0.123 19.833 1.00 86.50 129 GLN A CA 1
ATOM 1040 C C . GLN A 1 129 ? -8.926 -1.320 18.878 1.00 86.50 129 GLN A C 1
ATOM 1042 O O . GLN A 1 129 ? -8.289 -1.261 17.827 1.00 86.50 129 GLN A O 1
ATOM 1047 N N . ALA A 1 130 ? -9.661 -2.384 19.211 1.00 89.12 130 ALA A N 1
ATOM 1048 C CA . ALA A 1 130 ? -9.798 -3.552 18.348 1.00 89.12 130 ALA A CA 1
ATOM 1049 C C . ALA A 1 130 ? -10.495 -3.192 17.028 1.00 89.12 130 ALA A C 1
ATOM 1051 O O . ALA A 1 130 ? -9.956 -3.484 15.962 1.00 89.12 130 ALA A O 1
ATOM 1052 N N . LYS A 1 131 ? -11.634 -2.485 17.093 1.00 87.12 131 LYS A N 1
ATOM 1053 C CA . LYS A 1 131 ? -12.383 -2.023 15.912 1.00 87.12 131 LYS A CA 1
ATOM 1054 C C . LYS A 1 131 ? -11.537 -1.110 15.023 1.00 87.12 131 LYS A C 1
ATOM 1056 O O . LYS A 1 131 ? -11.438 -1.344 13.823 1.00 87.12 131 LYS A O 1
ATOM 1061 N N . ILE A 1 132 ? -10.865 -0.112 15.601 1.00 85.12 132 ILE A N 1
ATOM 1062 C CA . ILE A 1 132 ? -9.970 0.785 14.853 1.00 85.12 132 ILE A CA 1
ATOM 1063 C C . ILE A 1 132 ? -8.811 -0.007 14.234 1.00 85.12 132 ILE A C 1
ATOM 1065 O O . ILE A 1 132 ? -8.480 0.209 13.065 1.00 85.12 132 ILE A O 1
ATOM 1069 N N . GLY A 1 133 ? -8.213 -0.932 14.988 1.00 85.00 133 GLY A N 1
ATOM 1070 C CA . GLY A 1 133 ? -7.059 -1.723 14.563 1.00 85.00 133 GLY A CA 1
ATOM 1071 C C . GLY A 1 133 ? -7.326 -2.637 13.367 1.00 85.00 133 GLY A C 1
ATOM 1072 O O . GLY A 1 133 ? -6.425 -2.829 12.556 1.00 85.00 133 GLY A O 1
ATOM 1073 N N . ILE A 1 134 ? -8.547 -3.160 13.221 1.00 88.44 134 ILE A N 1
ATOM 1074 C CA . ILE A 1 134 ? -8.929 -3.976 12.055 1.00 88.44 134 ILE A CA 1
ATOM 1075 C C . ILE A 1 134 ? -9.557 -3.155 10.923 1.00 88.44 134 ILE A C 1
ATOM 1077 O O . ILE A 1 134 ? -9.554 -3.603 9.781 1.00 88.44 134 ILE A O 1
ATOM 1081 N N . SER A 1 135 ? -10.067 -1.957 11.223 1.00 82.44 135 SER A N 1
ATOM 1082 C CA . SER A 1 135 ? -10.728 -1.099 10.236 1.00 82.44 135 SER A CA 1
ATOM 1083 C C . SER A 1 135 ? -9.781 -0.576 9.154 1.00 82.44 135 SER A C 1
ATOM 1085 O O . SER A 1 135 ? -8.587 -0.361 9.382 1.00 82.44 135 SER A O 1
ATOM 1087 N N . TRP A 1 136 ? -10.368 -0.208 8.012 1.00 72.88 136 TRP A N 1
ATOM 1088 C CA . TRP A 1 136 ? -9.697 0.525 6.935 1.00 72.88 136 TRP A CA 1
ATOM 1089 C C . TRP A 1 136 ? -8.934 1.773 7.412 1.00 72.88 136 TRP A C 1
ATOM 1091 O O . TRP A 1 136 ? -7.881 2.101 6.869 1.00 72.88 136 TRP A O 1
ATOM 1101 N N . TYR A 1 137 ? -9.419 2.469 8.448 1.00 69.69 137 TYR A N 1
ATOM 1102 C CA . TYR A 1 137 ? -8.816 3.722 8.916 1.00 69.69 137 TYR A CA 1
ATOM 1103 C C . TYR A 1 137 ? -7.378 3.549 9.431 1.00 69.69 137 TYR A C 1
ATOM 1105 O O . TYR A 1 137 ? -6.540 4.431 9.238 1.00 69.69 137 TYR A O 1
ATOM 1113 N N . SER A 1 138 ? -7.064 2.411 10.055 1.00 75.56 138 SER A N 1
ATOM 1114 C CA . SER A 1 138 ? -5.690 2.087 10.475 1.00 75.56 138 SER A CA 1
ATOM 1115 C C . SER A 1 138 ? -4.849 1.465 9.353 1.00 75.56 138 SER A C 1
ATOM 1117 O O . SER A 1 138 ? -3.660 1.204 9.536 1.00 75.56 138 SER A O 1
ATOM 1119 N N . GLY A 1 139 ? -5.462 1.230 8.191 1.00 76.94 139 GLY A N 1
ATOM 1120 C CA . GLY A 1 139 ? -4.971 0.368 7.125 1.00 76.94 139 GLY A CA 1
ATOM 1121 C C . GLY A 1 139 ? -5.401 -1.089 7.305 1.00 76.94 139 GLY A C 1
ATOM 1122 O O . GLY A 1 139 ? -5.517 -1.795 6.306 1.00 76.94 139 GLY A O 1
ATOM 1123 N N . GLY A 1 140 ? -5.669 -1.538 8.535 1.00 84.81 140 GLY A N 1
ATOM 1124 C CA . GLY A 1 140 ? -6.066 -2.913 8.827 1.00 84.81 140 GLY A CA 1
ATOM 1125 C C . GLY A 1 140 ? -5.110 -3.952 8.227 1.00 84.81 140 GLY A C 1
ATOM 1126 O O . GLY A 1 140 ? -3.910 -3.718 8.041 1.00 84.81 140 GLY A O 1
ATOM 1127 N N . ILE A 1 141 ? -5.658 -5.116 7.882 1.00 85.62 141 ILE A N 1
ATOM 1128 C CA . ILE A 1 141 ? -4.898 -6.215 7.267 1.00 85.62 141 ILE A CA 1
ATOM 1129 C C . ILE A 1 141 ? -4.432 -5.847 5.854 1.00 85.62 141 ILE A C 1
ATOM 1131 O O . ILE A 1 141 ? -3.295 -6.149 5.488 1.00 85.62 141 ILE A O 1
ATOM 1135 N N . ALA A 1 142 ? -5.279 -5.164 5.080 1.00 87.00 142 ALA A N 1
ATOM 1136 C CA . ALA A 1 142 ? -4.975 -4.777 3.706 1.00 87.00 142 ALA A CA 1
ATOM 1137 C C . ALA A 1 142 ? -3.763 -3.841 3.630 1.00 87.00 142 ALA A C 1
ATOM 1139 O O . ALA A 1 142 ? -2.814 -4.082 2.885 1.00 87.00 142 ALA A O 1
ATOM 1140 N N . GLY A 1 143 ? -3.756 -2.796 4.456 1.00 86.94 143 GLY A N 1
ATOM 1141 C CA . GLY A 1 143 ? -2.665 -1.837 4.567 1.00 86.94 143 GLY A CA 1
ATOM 1142 C C . GLY A 1 143 ? -1.381 -2.484 5.071 1.00 86.94 143 GLY A C 1
ATOM 1143 O O . GLY A 1 143 ? -0.315 -2.220 4.517 1.00 86.94 143 GLY A O 1
ATOM 1144 N N . LEU A 1 144 ? -1.462 -3.372 6.068 1.00 87.00 144 LEU A N 1
ATOM 1145 C CA . LEU A 1 144 ? -0.296 -4.116 6.545 1.00 87.00 144 LEU A CA 1
ATOM 1146 C C . LEU A 1 144 ? 0.314 -4.973 5.427 1.00 87.00 144 LEU A C 1
ATOM 1148 O O . LEU A 1 144 ? 1.509 -4.861 5.149 1.00 87.00 144 LEU A O 1
ATOM 1152 N N . ALA A 1 145 ? -0.507 -5.779 4.754 1.00 88.44 145 ALA A N 1
ATOM 1153 C CA . ALA A 1 145 ? -0.068 -6.633 3.660 1.00 88.44 145 ALA A CA 1
ATOM 1154 C C . ALA A 1 145 ? 0.522 -5.827 2.495 1.00 88.44 145 ALA A C 1
ATOM 1156 O O . ALA A 1 145 ? 1.621 -6.131 2.033 1.00 88.44 145 ALA A O 1
ATOM 1157 N N . ASN A 1 146 ? -0.163 -4.768 2.055 1.00 88.06 146 ASN A N 1
ATOM 1158 C CA . ASN A 1 146 ? 0.300 -3.916 0.961 1.00 88.06 146 ASN A CA 1
ATOM 1159 C C . ASN A 1 146 ? 1.615 -3.209 1.297 1.00 88.06 146 ASN A C 1
ATOM 1161 O O . ASN A 1 146 ? 2.489 -3.114 0.436 1.00 88.06 146 ASN A O 1
ATOM 1165 N N . ASN A 1 147 ? 1.800 -2.759 2.541 1.00 89.00 147 ASN A N 1
ATOM 1166 C CA . ASN A 1 147 ? 3.054 -2.144 2.976 1.00 89.00 147 ASN A CA 1
ATOM 1167 C C . ASN A 1 147 ? 4.213 -3.147 2.964 1.00 89.00 147 ASN A C 1
ATOM 1169 O O . ASN A 1 147 ? 5.297 -2.809 2.496 1.00 89.00 147 ASN A O 1
ATOM 1173 N N . ILE A 1 148 ? 3.992 -4.379 3.431 1.00 90.19 148 ILE A N 1
ATOM 1174 C CA . ILE A 1 148 ? 5.017 -5.434 3.407 1.00 90.19 148 ILE A CA 1
ATOM 1175 C C . ILE A 1 148 ? 5.349 -5.818 1.965 1.00 90.19 148 ILE A C 1
ATOM 1177 O O . ILE A 1 148 ? 6.521 -5.847 1.598 1.00 90.19 148 ILE A O 1
ATOM 1181 N N . ALA A 1 149 ? 4.333 -6.049 1.129 1.00 90.19 149 ALA A N 1
ATOM 1182 C CA . ALA A 1 149 ? 4.528 -6.365 -0.281 1.00 90.19 149 ALA A CA 1
ATOM 1183 C C . ALA A 1 149 ? 5.294 -5.248 -1.004 1.00 90.19 149 ALA A C 1
ATOM 1185 O O . ALA A 1 149 ? 6.255 -5.526 -1.716 1.00 90.19 149 ALA A O 1
ATOM 1186 N N . SER A 1 150 ? 4.925 -3.986 -0.769 1.00 90.25 150 SER A N 1
ATOM 1187 C CA . SER A 1 150 ? 5.604 -2.822 -1.353 1.00 90.25 150 SER A CA 1
ATOM 1188 C C . SER A 1 150 ? 7.036 -2.674 -0.848 1.00 90.25 150 SER A C 1
ATOM 1190 O O . SER A 1 150 ? 7.918 -2.305 -1.615 1.00 90.25 150 SER A O 1
ATOM 1192 N N . PHE A 1 151 ? 7.292 -2.980 0.425 1.00 91.62 151 PHE A N 1
ATOM 1193 C CA . PHE A 1 151 ? 8.638 -2.965 0.991 1.00 91.62 151 PHE A CA 1
ATOM 1194 C C . PHE A 1 151 ? 9.528 -4.033 0.344 1.00 91.62 151 PHE A C 1
ATOM 1196 O O . PHE A 1 151 ? 10.619 -3.718 -0.129 1.00 91.62 151 PHE A O 1
ATOM 1203 N N . CYS A 1 152 ? 9.045 -5.274 0.248 1.00 93.88 152 CYS A N 1
ATOM 1204 C CA . CYS A 1 152 ? 9.757 -6.361 -0.425 1.00 93.88 152 CYS A CA 1
ATOM 1205 C C . CYS A 1 152 ? 9.973 -6.067 -1.915 1.00 93.88 152 CYS A C 1
ATOM 1207 O O . CYS A 1 152 ? 11.088 -6.215 -2.412 1.00 93.88 152 CYS A O 1
ATOM 1209 N N . ALA A 1 153 ? 8.939 -5.592 -2.616 1.00 93.56 153 ALA A N 1
ATOM 1210 C CA . ALA A 1 153 ? 9.042 -5.176 -4.012 1.00 93.56 153 ALA A CA 1
ATOM 1211 C C . ALA A 1 153 ? 10.068 -4.048 -4.180 1.00 93.56 153 ALA A C 1
ATOM 1213 O O . ALA A 1 153 ? 10.890 -4.101 -5.086 1.00 93.56 153 ALA A O 1
ATOM 1214 N N . GLY A 1 154 ? 10.082 -3.080 -3.261 1.00 92.00 154 GLY A N 1
ATOM 1215 C CA . GLY A 1 154 ? 11.055 -1.993 -3.235 1.00 92.00 154 GLY A CA 1
ATOM 1216 C C . GLY A 1 154 ? 12.497 -2.480 -3.096 1.00 92.00 154 GLY A C 1
ATOM 1217 O O . GLY A 1 154 ? 13.372 -1.934 -3.760 1.00 92.00 154 GLY A O 1
ATOM 1218 N N . ILE A 1 155 ? 12.755 -3.531 -2.309 1.00 93.00 155 ILE A N 1
ATOM 1219 C CA . ILE A 1 155 ? 14.084 -4.163 -2.230 1.00 93.00 155 ILE A CA 1
ATOM 1220 C C . ILE A 1 155 ? 14.465 -4.780 -3.581 1.00 93.00 155 ILE A C 1
ATOM 1222 O O . ILE A 1 155 ? 15.570 -4.541 -4.064 1.00 93.00 155 ILE A O 1
ATOM 1226 N N . VAL A 1 156 ? 13.552 -5.525 -4.213 1.00 93.06 156 VAL A N 1
ATOM 1227 C CA . VAL A 1 156 ? 13.780 -6.127 -5.540 1.00 93.06 156 VAL A CA 1
ATOM 1228 C C . VAL A 1 156 ? 14.077 -5.046 -6.581 1.00 93.06 156 VAL A C 1
ATOM 1230 O O . VAL A 1 156 ? 15.071 -5.140 -7.300 1.00 93.06 156 VAL A O 1
ATOM 1233 N N . THR A 1 157 ? 13.267 -3.986 -6.628 1.00 92.19 157 THR A N 1
ATOM 1234 C CA . THR A 1 157 ? 13.477 -2.859 -7.541 1.00 92.19 157 THR A CA 1
ATOM 1235 C C . THR A 1 157 ? 14.787 -2.142 -7.249 1.00 92.19 157 THR A C 1
ATOM 1237 O O . THR A 1 157 ? 15.487 -1.784 -8.189 1.00 92.19 157 THR A O 1
ATOM 1240 N N . LEU A 1 158 ? 15.146 -1.933 -5.980 1.00 89.56 158 LEU A N 1
ATOM 1241 C CA . LEU A 1 158 ? 16.388 -1.264 -5.594 1.00 89.56 158 LEU A CA 1
ATOM 1242 C C . LEU A 1 158 ? 17.603 -2.061 -6.061 1.00 89.56 158 LEU A C 1
ATOM 1244 O O . LEU A 1 158 ? 18.470 -1.494 -6.719 1.00 89.56 158 LEU A O 1
ATOM 1248 N N . LEU A 1 159 ? 17.646 -3.363 -5.766 1.00 91.50 159 LEU A N 1
ATOM 1249 C CA . LEU A 1 159 ? 18.742 -4.234 -6.187 1.00 91.50 159 LEU A CA 1
ATOM 1250 C C . LEU A 1 159 ? 18.834 -4.298 -7.713 1.00 91.50 159 LEU A C 1
ATOM 1252 O O . LEU A 1 159 ? 19.900 -4.053 -8.271 1.00 91.50 159 LEU A O 1
ATOM 1256 N N . GLY A 1 160 ? 17.713 -4.531 -8.398 1.00 90.12 160 GLY A N 1
ATOM 1257 C CA . GLY A 1 160 ? 17.688 -4.582 -9.858 1.00 90.12 160 GLY A CA 1
ATOM 1258 C C . GLY A 1 160 ? 18.088 -3.256 -10.505 1.00 90.12 160 GLY A C 1
ATOM 1259 O O . GLY A 1 160 ? 18.895 -3.221 -11.430 1.00 90.12 160 GLY A O 1
ATOM 1260 N N . THR A 1 161 ? 17.616 -2.134 -9.970 1.00 86.56 161 THR A N 1
ATOM 1261 C CA . THR A 1 161 ? 17.995 -0.808 -10.473 1.00 86.56 161 THR A CA 1
ATOM 1262 C C . THR A 1 161 ? 19.480 -0.541 -10.238 1.00 86.56 161 THR A C 1
ATOM 1264 O O . THR A 1 161 ? 20.147 -0.030 -11.133 1.00 86.56 161 THR A O 1
ATOM 1267 N N . LEU A 1 162 ? 20.029 -0.937 -9.086 1.00 86.81 162 LEU A N 1
ATOM 1268 C CA . LEU A 1 162 ? 21.456 -0.796 -8.795 1.00 86.81 162 LEU A CA 1
ATOM 1269 C C . LEU A 1 162 ? 22.315 -1.609 -9.774 1.00 86.81 162 LEU A C 1
ATOM 1271 O O . LEU A 1 162 ? 23.321 -1.091 -10.250 1.00 86.81 162 LEU A O 1
ATOM 1275 N N . THR A 1 163 ? 21.888 -2.827 -10.132 1.00 87.50 163 THR A N 1
ATOM 1276 C CA . THR A 1 163 ? 22.585 -3.650 -11.141 1.00 87.50 163 THR A CA 1
ATOM 1277 C C . THR A 1 163 ? 22.548 -3.052 -12.547 1.00 87.50 163 THR A C 1
ATOM 1279 O O . THR A 1 163 ? 23.494 -3.225 -13.307 1.00 87.50 163 THR A O 1
ATOM 1282 N N . ILE A 1 164 ? 21.482 -2.330 -12.905 1.00 85.31 164 ILE A N 1
ATOM 1283 C CA . ILE A 1 164 ? 21.396 -1.628 -14.193 1.00 85.31 164 ILE A CA 1
ATOM 1284 C C . ILE A 1 164 ? 22.282 -0.377 -14.163 1.00 85.31 164 ILE A C 1
ATOM 1286 O O . ILE A 1 164 ? 23.035 -0.121 -15.098 1.00 85.31 164 ILE A O 1
ATOM 1290 N N . ILE A 1 165 ? 22.211 0.401 -13.080 1.00 82.69 165 ILE A N 1
ATOM 1291 C CA . ILE A 1 165 ? 22.948 1.661 -12.926 1.00 82.69 165 ILE A CA 1
ATOM 1292 C C . ILE A 1 165 ? 24.459 1.430 -12.827 1.00 82.69 165 ILE A C 1
ATOM 1294 O O . ILE A 1 165 ? 25.215 2.268 -13.308 1.00 82.69 165 ILE A O 1
ATOM 1298 N N . SER A 1 166 ? 24.922 0.313 -12.259 1.00 80.75 166 SER A N 1
ATOM 1299 C CA . SER A 1 166 ? 26.359 0.010 -12.181 1.00 80.75 166 SER A CA 1
ATOM 1300 C C . SER A 1 166 ? 27.026 -0.161 -13.551 1.00 80.75 166 SER A C 1
ATOM 1302 O O . SER A 1 166 ? 28.246 -0.078 -13.641 1.00 80.75 166 SER A O 1
ATOM 1304 N N . GLN A 1 167 ? 26.241 -0.365 -14.614 1.00 82.62 167 GLN A N 1
ATOM 1305 C CA . GLN A 1 167 ? 26.719 -0.440 -15.997 1.00 82.62 167 GLN A CA 1
ATOM 1306 C C . GLN A 1 167 ? 26.804 0.936 -16.683 1.00 82.62 167 GLN A C 1
ATOM 1308 O O . GLN A 1 167 ? 27.271 1.028 -17.817 1.00 82.62 167 GLN A O 1
ATOM 1313 N N . LEU A 1 168 ? 26.313 2.003 -16.044 1.00 78.94 168 LEU A N 1
ATOM 1314 C CA . LEU A 1 168 ? 26.365 3.368 -16.572 1.00 78.94 168 LEU A CA 1
ATOM 1315 C C . LEU A 1 168 ? 27.657 4.077 -16.145 1.00 78.94 168 LEU A C 1
ATOM 1317 O O . LEU A 1 168 ? 28.354 3.660 -15.223 1.00 78.94 168 LEU A O 1
ATOM 1321 N N . SER A 1 169 ? 27.964 5.200 -16.801 1.00 83.94 169 SER A N 1
ATOM 1322 C CA . SER A 1 169 ? 29.132 6.003 -16.443 1.00 83.94 169 SER A CA 1
ATOM 1323 C C . SER A 1 169 ? 29.032 6.550 -15.014 1.00 83.94 169 SER A C 1
ATOM 1325 O O . SER A 1 169 ? 27.967 6.983 -14.561 1.00 83.94 169 SER A O 1
ATOM 1327 N N . PHE A 1 170 ? 30.170 6.570 -14.312 1.00 82.31 170 PHE A N 1
ATOM 1328 C CA . PHE A 1 170 ? 30.281 6.975 -12.905 1.00 82.31 170 PHE A CA 1
ATOM 1329 C C . PHE A 1 170 ? 29.594 8.319 -12.598 1.00 82.31 170 PHE A C 1
ATOM 1331 O O . PHE A 1 170 ? 28.874 8.449 -11.607 1.00 82.31 170 PHE A O 1
ATOM 1338 N N . TRP A 1 171 ? 29.733 9.303 -13.492 1.00 83.69 171 TRP A N 1
ATOM 1339 C CA . TRP A 1 171 ? 29.102 10.618 -13.355 1.00 83.69 171 TRP A CA 1
ATOM 1340 C C . TRP A 1 171 ? 27.569 10.563 -13.371 1.00 83.69 171 TRP A C 1
ATOM 1342 O O . TRP A 1 171 ? 26.919 11.290 -12.618 1.00 83.69 171 TRP A O 1
ATOM 1352 N N . ILE A 1 172 ? 26.968 9.685 -14.184 1.00 78.12 172 ILE A N 1
ATOM 1353 C CA . ILE A 1 172 ? 25.508 9.509 -14.211 1.00 78.12 172 ILE A CA 1
ATOM 1354 C C . ILE A 1 172 ? 25.028 8.910 -12.887 1.00 78.12 172 ILE A C 1
ATOM 1356 O O . ILE A 1 172 ? 24.044 9.392 -12.321 1.00 78.12 172 ILE A O 1
ATOM 1360 N N . VAL A 1 173 ? 25.745 7.907 -12.373 1.00 80.25 173 VAL A N 1
ATOM 1361 C CA . VAL A 1 173 ? 25.444 7.275 -11.080 1.00 80.25 173 VAL A CA 1
ATOM 1362 C C . VAL A 1 173 ? 25.475 8.308 -9.953 1.00 80.25 173 VAL A C 1
ATOM 1364 O O . VAL A 1 173 ? 24.532 8.382 -9.162 1.00 80.25 173 VAL A O 1
ATOM 1367 N N . LEU A 1 174 ? 26.507 9.157 -9.918 1.00 80.25 174 LEU A N 1
ATOM 1368 C CA . LEU A 1 174 ? 26.664 10.204 -8.907 1.00 80.25 174 LEU A CA 1
ATOM 1369 C C . LEU A 1 174 ? 25.466 11.168 -8.885 1.00 80.25 174 LEU A C 1
ATOM 1371 O O . LEU A 1 174 ? 24.895 11.428 -7.824 1.00 80.25 174 LEU A O 1
ATOM 1375 N N . VAL A 1 175 ? 25.031 11.656 -10.053 1.00 83.31 175 VAL A N 1
ATOM 1376 C CA . VAL A 1 175 ? 23.875 12.565 -10.166 1.00 83.31 175 VAL A CA 1
ATOM 1377 C C . VAL A 1 175 ? 22.586 11.893 -9.681 1.00 83.31 175 VAL A C 1
ATOM 1379 O O . VAL A 1 175 ? 21.800 12.504 -8.946 1.00 83.31 175 VAL A O 1
ATOM 1382 N N . ILE A 1 176 ? 22.367 10.624 -10.043 1.00 80.00 176 ILE A N 1
ATOM 1383 C CA . ILE A 1 176 ? 21.195 9.861 -9.594 1.00 80.00 176 ILE A CA 1
ATOM 1384 C C . ILE A 1 176 ? 21.212 9.704 -8.069 1.00 80.00 176 ILE A C 1
ATOM 1386 O O . ILE A 1 176 ? 20.187 9.959 -7.426 1.00 80.00 176 ILE A O 1
ATOM 1390 N N . LEU A 1 177 ? 22.358 9.358 -7.476 1.00 81.50 177 LEU A N 1
ATOM 1391 C CA . LEU A 1 177 ? 22.499 9.205 -6.027 1.00 81.50 177 LEU A CA 1
ATOM 1392 C C . LEU A 1 177 ? 22.212 10.511 -5.280 1.00 81.50 177 LEU A C 1
ATOM 1394 O O . LEU A 1 177 ? 21.383 10.517 -4.368 1.00 81.50 177 LEU A O 1
ATOM 1398 N N . VAL A 1 178 ? 22.806 11.630 -5.702 1.00 81.62 178 VAL A N 1
ATOM 1399 C CA . VAL A 1 178 ? 22.570 12.947 -5.082 1.00 81.62 178 VAL A CA 1
ATOM 1400 C C . VAL A 1 178 ? 21.089 13.335 -5.161 1.00 81.62 178 VAL A C 1
ATOM 1402 O O . VAL A 1 178 ? 20.491 13.743 -4.161 1.00 81.62 178 VAL A O 1
ATOM 1405 N N . SER A 1 179 ? 20.455 13.148 -6.324 1.00 81.44 179 SER A N 1
ATOM 1406 C CA . SER A 1 179 ? 19.026 13.449 -6.497 1.00 81.44 179 SER A CA 1
ATOM 1407 C C . SER A 1 179 ? 18.114 12.553 -5.640 1.00 81.44 179 SER A C 1
ATOM 1409 O O . SER A 1 179 ? 17.071 13.005 -5.146 1.00 81.44 179 SER A O 1
ATOM 1411 N N . SER A 1 180 ? 18.524 11.302 -5.413 1.00 81.38 180 SER A N 1
ATOM 1412 C CA . SER A 1 180 ? 17.811 10.331 -4.578 1.00 81.38 180 SER A CA 1
ATOM 1413 C C . SER A 1 180 ? 17.916 10.694 -3.100 1.00 81.38 180 SER A C 1
ATOM 1415 O O . SER A 1 180 ? 16.892 10.747 -2.421 1.00 81.38 180 SER A O 1
ATOM 1417 N N . ILE A 1 181 ? 19.112 11.047 -2.617 1.00 83.88 181 ILE A N 1
ATOM 1418 C CA . ILE A 1 181 ? 19.333 11.512 -1.237 1.00 83.88 181 ILE A CA 1
ATOM 1419 C C . ILE A 1 181 ? 18.482 12.751 -0.951 1.00 83.88 181 ILE A C 1
ATOM 1421 O O . ILE A 1 181 ? 17.753 12.786 0.043 1.00 83.88 181 ILE A O 1
ATOM 1425 N N . LEU A 1 182 ? 18.498 13.740 -1.850 1.00 82.50 182 LEU A N 1
ATOM 1426 C CA . LEU A 1 182 ? 17.684 14.947 -1.699 1.00 82.50 182 LEU A CA 1
ATOM 1427 C C . LEU A 1 182 ? 16.183 14.618 -1.630 1.00 82.50 182 LEU A C 1
ATOM 1429 O O . LEU A 1 182 ? 15.449 15.190 -0.820 1.00 82.50 182 LEU A O 1
ATOM 1433 N N . SER A 1 183 ? 15.730 13.662 -2.446 1.00 81.56 183 SER A N 1
ATOM 1434 C CA . SER A 1 183 ? 14.342 13.189 -2.440 1.00 81.56 183 SER A CA 1
ATOM 1435 C C . SER A 1 183 ? 13.984 12.481 -1.131 1.00 81.56 183 SER A C 1
ATOM 1437 O O . SER A 1 183 ? 12.904 12.727 -0.586 1.00 81.56 183 SER A O 1
ATOM 1439 N N . ILE A 1 184 ? 14.883 11.651 -0.591 1.00 81.94 184 ILE A N 1
ATOM 1440 C CA . ILE A 1 184 ? 14.691 10.951 0.686 1.00 81.94 184 ILE A CA 1
ATOM 1441 C C . ILE A 1 184 ? 14.570 11.961 1.829 1.00 81.94 184 ILE A C 1
ATOM 1443 O O . ILE A 1 184 ? 13.613 11.890 2.598 1.00 81.94 184 ILE A O 1
ATOM 1447 N N . VAL A 1 185 ? 15.475 12.942 1.910 1.00 83.44 185 VAL A N 1
ATOM 1448 C CA . VAL A 1 185 ? 15.448 13.982 2.953 1.00 83.44 185 VAL A CA 1
ATOM 1449 C C . VAL A 1 185 ? 14.156 14.800 2.883 1.00 83.44 185 VAL A C 1
ATOM 1451 O O . VAL A 1 185 ? 13.484 14.993 3.901 1.00 83.44 185 VAL A O 1
ATOM 1454 N N . ALA A 1 186 ? 13.755 15.230 1.683 1.00 81.00 186 ALA A N 1
ATOM 1455 C CA . ALA A 1 186 ? 12.505 15.962 1.483 1.00 81.00 186 ALA A CA 1
ATOM 1456 C C . ALA A 1 186 ? 11.277 15.126 1.890 1.00 81.00 186 ALA A C 1
ATOM 1458 O O . ALA A 1 186 ? 10.367 15.628 2.558 1.00 81.00 186 ALA A O 1
ATOM 1459 N N . THR A 1 187 ? 11.266 13.838 1.537 1.00 79.75 187 THR A N 1
ATOM 1460 C CA . THR A 1 187 ? 10.169 12.918 1.861 1.00 79.75 187 THR A CA 1
ATOM 1461 C C . THR A 1 187 ? 10.104 12.623 3.355 1.00 79.75 187 THR A C 1
ATOM 1463 O O . THR A 1 187 ? 9.020 12.652 3.928 1.00 79.75 187 THR A O 1
ATOM 1466 N N . ALA A 1 188 ? 11.242 12.422 4.019 1.00 81.75 188 ALA A N 1
ATOM 1467 C CA . ALA A 1 188 ? 11.309 12.208 5.464 1.00 81.75 188 ALA A CA 1
ATOM 1468 C C . ALA A 1 188 ? 10.787 13.427 6.242 1.00 81.75 188 ALA A C 1
ATOM 1470 O O . ALA A 1 188 ? 9.994 13.288 7.179 1.00 81.75 188 ALA A O 1
ATOM 1471 N N . ALA A 1 189 ? 11.159 14.639 5.815 1.00 79.19 189 ALA A N 1
ATOM 1472 C CA . ALA A 1 189 ? 10.633 15.873 6.390 1.00 79.19 189 ALA A CA 1
ATOM 1473 C C . ALA A 1 189 ? 9.110 15.995 6.196 1.00 79.19 189 ALA A C 1
ATOM 1475 O O . ALA A 1 189 ? 8.404 16.411 7.120 1.00 79.19 189 ALA A O 1
ATOM 1476 N N . ALA A 1 190 ? 8.591 15.603 5.028 1.00 77.88 190 ALA A N 1
ATOM 1477 C CA . ALA A 1 190 ? 7.155 15.555 4.763 1.00 77.88 190 ALA A CA 1
ATOM 1478 C C . ALA A 1 190 ? 6.445 14.506 5.637 1.00 77.88 190 ALA A C 1
ATOM 1480 O O . ALA A 1 190 ? 5.474 14.838 6.312 1.00 77.88 190 ALA A O 1
ATOM 1481 N N . GLN A 1 191 ? 6.974 13.284 5.732 1.00 77.94 191 GLN A N 1
ATOM 1482 C CA . GLN A 1 191 ? 6.377 12.219 6.539 1.00 77.94 191 GLN A CA 1
ATOM 1483 C C . GLN A 1 191 ? 6.319 12.564 8.030 1.00 77.94 191 GLN A C 1
ATOM 1485 O O . GLN A 1 191 ? 5.316 12.277 8.685 1.00 77.94 191 GLN A O 1
ATOM 1490 N N . LYS A 1 192 ? 7.344 13.232 8.578 1.00 82.31 192 LYS A N 1
ATOM 1491 C CA . LYS A 1 192 ? 7.320 13.720 9.969 1.00 82.31 192 LYS A CA 1
ATOM 1492 C C . LYS A 1 192 ? 6.180 14.718 10.196 1.00 82.31 192 LYS A C 1
ATOM 1494 O O . LYS A 1 192 ? 5.537 14.701 11.247 1.00 82.31 192 LYS A O 1
ATOM 1499 N N . ARG A 1 193 ? 5.910 15.583 9.213 1.00 76.00 193 ARG A N 1
ATOM 1500 C CA . ARG A 1 193 ? 4.793 16.539 9.260 1.00 76.00 193 ARG A CA 1
ATOM 1501 C C . ARG A 1 193 ? 3.449 15.818 9.168 1.00 76.00 193 ARG A C 1
ATOM 1503 O O . ARG A 1 193 ? 2.584 16.082 10.001 1.00 76.00 193 ARG A O 1
ATOM 1510 N N . ASP A 1 194 ? 3.313 14.868 8.248 1.00 76.12 194 ASP A N 1
ATOM 1511 C CA . ASP A 1 194 ? 2.091 14.076 8.070 1.00 76.12 194 ASP A CA 1
ATOM 1512 C C . ASP A 1 194 ? 1.766 13.238 9.311 1.00 76.12 194 ASP A C 1
ATOM 1514 O O . ASP A 1 194 ? 0.613 13.170 9.733 1.00 76.12 194 ASP A O 1
ATOM 1518 N N . ALA A 1 195 ? 2.773 12.642 9.954 1.00 77.38 195 ALA A N 1
ATOM 1519 C CA . ALA A 1 195 ? 2.592 11.890 11.194 1.00 77.38 195 ALA A CA 1
ATOM 1520 C C . ALA A 1 195 ? 2.046 12.775 12.327 1.00 77.38 195 ALA A C 1
ATOM 1522 O O . ALA A 1 195 ? 1.118 12.381 13.036 1.00 77.38 195 ALA A O 1
ATOM 1523 N N . ASN A 1 196 ? 2.576 13.992 12.475 1.00 76.81 196 ASN A N 1
ATOM 1524 C CA . ASN A 1 196 ? 2.075 14.956 13.456 1.00 76.81 196 ASN A CA 1
ATOM 1525 C C . ASN A 1 196 ? 0.661 15.441 13.121 1.00 76.81 196 ASN A C 1
ATOM 1527 O O . ASN A 1 196 ? -0.147 15.637 14.029 1.00 76.81 196 ASN A O 1
ATOM 1531 N N . PHE A 1 197 ? 0.352 15.617 11.837 1.00 75.56 197 PHE A N 1
ATOM 1532 C CA . PHE A 1 197 ? -0.986 15.978 11.384 1.00 75.56 197 PHE A CA 1
ATOM 1533 C C . PHE A 1 197 ? -2.000 14.866 11.684 1.00 75.56 197 PHE A C 1
ATOM 1535 O O . PHE A 1 197 ? -3.016 15.140 12.316 1.00 75.56 197 PHE A O 1
ATOM 1542 N N . ARG A 1 198 ? -1.687 13.604 11.354 1.00 70.25 198 ARG A N 1
ATOM 1543 C CA . ARG A 1 198 ? -2.541 12.439 11.652 1.00 70.25 198 ARG A CA 1
ATOM 1544 C C . ARG A 1 198 ? -2.844 12.295 13.143 1.00 70.25 198 ARG A C 1
ATOM 1546 O O . ARG A 1 198 ? -3.993 12.066 13.507 1.00 70.25 198 ARG A O 1
ATOM 1553 N N . LYS A 1 199 ? -1.845 12.496 14.014 1.00 75.25 199 LYS A N 1
ATOM 1554 C CA . LYS A 1 199 ? -2.050 12.483 15.476 1.00 75.25 199 LYS A CA 1
ATOM 1555 C C . LYS A 1 199 ? -3.069 13.526 15.931 1.00 75.25 199 LYS A C 1
ATOM 1557 O O . LYS A 1 199 ? -3.900 13.237 16.783 1.00 75.25 199 LYS A O 1
ATOM 1562 N N . ARG A 1 200 ? -3.013 14.734 15.366 1.00 73.44 200 ARG A N 1
ATOM 1563 C CA . ARG A 1 200 ? -3.960 15.807 15.698 1.00 73.44 200 ARG A CA 1
ATOM 1564 C C . ARG A 1 200 ? -5.347 15.542 15.104 1.00 73.44 200 ARG A C 1
ATOM 1566 O O . ARG A 1 200 ? -6.344 15.767 15.782 1.00 73.44 200 ARG A O 1
ATOM 1573 N N . LEU A 1 201 ? -5.404 15.011 13.882 1.00 76.38 201 LEU A N 1
ATOM 1574 C CA . LEU A 1 201 ? -6.650 14.666 13.198 1.00 76.38 201 LEU A CA 1
ATOM 1575 C C . LEU A 1 201 ? -7.439 13.579 13.942 1.00 76.38 201 LEU A C 1
ATOM 1577 O O . LEU A 1 201 ? -8.660 13.641 13.971 1.00 76.38 201 LEU A O 1
ATOM 1581 N N . ALA A 1 202 ? -6.765 12.636 14.608 1.00 71.44 202 ALA A N 1
ATOM 1582 C CA . ALA A 1 202 ? -7.431 11.601 15.400 1.00 71.44 202 ALA A CA 1
ATOM 1583 C C . ALA A 1 202 ? -8.350 12.180 16.497 1.00 71.44 202 ALA A C 1
ATOM 1585 O O . ALA A 1 202 ? -9.483 11.732 16.651 1.00 71.44 202 ALA A O 1
ATOM 1586 N N . ALA A 1 203 ? -7.904 13.218 17.217 1.00 76.38 203 ALA A N 1
ATOM 1587 C CA . ALA A 1 203 ? -8.718 13.874 18.244 1.00 76.38 203 ALA A CA 1
ATOM 1588 C C . ALA A 1 203 ? -9.933 14.608 17.649 1.00 76.38 203 ALA A C 1
ATOM 1590 O O . ALA A 1 203 ? -11.013 14.614 18.239 1.00 76.38 203 ALA A O 1
ATOM 1591 N N . VAL A 1 204 ? -9.757 15.206 16.468 1.00 78.06 204 VAL A N 1
ATOM 1592 C CA . VAL A 1 204 ? -10.830 15.872 15.719 1.00 78.06 204 VAL A CA 1
ATOM 1593 C C . VAL A 1 204 ? -11.862 14.856 15.231 1.00 78.06 204 VAL A C 1
ATOM 1595 O O . VAL A 1 204 ? -13.053 15.048 15.464 1.00 78.06 204 VAL A O 1
ATOM 1598 N N . ASN A 1 205 ? -11.412 13.750 14.633 1.00 73.88 205 ASN A N 1
ATOM 1599 C CA . ASN A 1 205 ? -12.282 12.670 14.170 1.00 73.88 205 ASN A CA 1
ATOM 1600 C C . ASN A 1 205 ? -13.114 12.081 15.310 1.00 73.88 205 ASN A C 1
ATOM 1602 O O . ASN A 1 205 ? -14.292 11.818 15.103 1.00 73.88 205 ASN A O 1
ATOM 1606 N N . ARG A 1 206 ? -12.548 11.932 16.516 1.00 74.56 206 ARG A N 1
ATOM 1607 C CA . ARG A 1 206 ? -13.305 11.424 17.671 1.00 74.56 206 ARG A CA 1
ATOM 1608 C C . ARG A 1 206 ? -14.468 12.342 18.059 1.00 74.56 206 ARG A C 1
ATOM 1610 O O . ARG A 1 206 ? -15.562 11.862 18.328 1.00 74.56 206 ARG A O 1
ATOM 1617 N N . LYS A 1 207 ? -14.250 13.663 18.062 1.00 78.44 207 LYS A N 1
ATOM 1618 C CA . LYS A 1 207 ? -15.314 14.646 18.342 1.00 78.44 207 LYS A CA 1
ATOM 1619 C C . LYS A 1 207 ? -16.370 14.670 17.237 1.00 78.44 207 LYS A C 1
ATOM 1621 O O . LYS A 1 207 ? -17.556 14.729 17.533 1.00 78.44 207 LYS A O 1
ATOM 1626 N N . LEU A 1 208 ? -15.941 14.601 15.978 1.00 75.19 208 LEU A N 1
ATOM 1627 C CA . LEU A 1 208 ? -16.853 14.561 14.838 1.00 75.19 208 LEU A CA 1
ATOM 1628 C C . LEU A 1 208 ? -17.719 13.293 14.849 1.00 75.19 208 LEU A C 1
ATOM 1630 O O . LEU A 1 208 ? -18.921 13.390 14.631 1.00 75.19 208 LEU A O 1
ATOM 1634 N N . ALA A 1 209 ? -17.127 12.132 15.147 1.00 74.25 209 ALA A N 1
ATOM 1635 C CA . ALA A 1 209 ? -17.850 10.869 15.273 1.00 74.25 209 ALA A CA 1
ATOM 1636 C C . ALA A 1 209 ? -18.948 10.952 16.344 1.00 74.25 209 ALA A C 1
ATOM 1638 O O . ALA A 1 209 ? -20.088 10.622 16.055 1.00 74.25 209 ALA A O 1
ATOM 1639 N N . TYR A 1 210 ? -18.640 11.515 17.518 1.00 80.81 210 TYR A N 1
ATOM 1640 C CA . TYR A 1 210 ? -19.625 11.722 18.585 1.00 80.81 210 TYR A CA 1
ATOM 1641 C C . TYR A 1 210 ? -20.844 12.543 18.134 1.00 80.81 210 TYR A C 1
ATOM 1643 O O . TYR A 1 210 ? -21.981 12.148 18.377 1.00 80.81 210 TYR A O 1
ATOM 1651 N N . PHE A 1 211 ? -20.631 13.671 17.446 1.00 78.00 211 PHE A N 1
ATOM 1652 C CA . PHE A 1 211 ? -21.747 14.474 16.935 1.00 78.00 211 PHE A CA 1
ATOM 1653 C C . PHE A 1 211 ? -22.550 13.735 15.858 1.00 78.00 211 PHE A C 1
ATOM 1655 O O . PHE A 1 211 ? -23.775 13.814 15.850 1.00 78.00 211 PHE A O 1
ATOM 1662 N N . LEU A 1 212 ? -21.880 12.998 14.967 1.00 73.38 212 LEU A N 1
ATOM 1663 C CA . LEU A 1 212 ? -22.555 12.189 13.950 1.00 73.38 212 LEU A CA 1
ATOM 1664 C C . LEU A 1 212 ? -23.391 11.066 14.567 1.00 73.38 212 LEU A C 1
ATOM 1666 O O . LEU A 1 212 ? -24.478 10.794 14.065 1.00 73.38 212 LEU A O 1
ATOM 1670 N N . ASP A 1 213 ? -22.911 10.442 15.639 1.00 75.81 213 ASP A N 1
ATOM 1671 C CA . ASP A 1 213 ? -23.647 9.399 16.352 1.00 75.81 213 ASP A CA 1
ATOM 1672 C C . ASP A 1 213 ? -24.883 9.985 17.050 1.00 75.81 213 ASP A C 1
ATOM 1674 O O . ASP A 1 213 ? -25.973 9.437 16.899 1.00 75.81 213 ASP A O 1
ATOM 1678 N N . ILE A 1 214 ? -24.769 11.162 17.685 1.00 75.19 214 ILE A N 1
ATOM 1679 C CA . ILE A 1 214 ? -25.928 11.892 18.239 1.00 75.19 214 ILE A CA 1
ATOM 1680 C C . ILE A 1 214 ? -27.001 12.136 17.174 1.00 75.19 214 ILE A C 1
ATOM 1682 O O . ILE A 1 214 ? -28.184 11.935 17.436 1.00 75.19 214 ILE A O 1
ATOM 1686 N N . PHE A 1 215 ? -26.605 12.585 15.981 1.00 70.88 215 PHE A N 1
ATOM 1687 C CA . PHE A 1 215 ? -27.558 12.906 14.917 1.00 70.88 215 PHE A CA 1
ATOM 1688 C C . PHE A 1 215 ? -28.223 11.678 14.292 1.00 70.88 215 PHE A C 1
ATOM 1690 O O . PHE A 1 215 ? -29.294 11.809 13.701 1.00 70.88 215 PHE A O 1
ATOM 1697 N N . LYS A 1 216 ? -27.603 10.500 14.398 1.00 69.06 216 LYS A N 1
ATOM 1698 C CA . LYS A 1 216 ? -28.142 9.241 13.868 1.00 69.06 216 LYS A CA 1
ATOM 1699 C C . LYS A 1 216 ? -29.069 8.527 14.851 1.00 69.06 216 LYS A C 1
ATOM 1701 O O . LYS A 1 216 ? -29.879 7.712 14.422 1.00 69.06 216 LYS A O 1
ATOM 1706 N N . GLU A 1 217 ? -28.949 8.811 16.143 1.00 77.81 217 GLU A N 1
ATOM 1707 C CA . GLU A 1 217 ? -29.655 8.086 17.195 1.00 77.81 217 GLU A CA 1
ATOM 1708 C C . GLU A 1 217 ? -31.105 8.583 17.360 1.00 77.81 217 GLU A C 1
ATOM 1710 O O . GLU A 1 217 ? -31.365 9.670 17.887 1.00 77.81 217 GLU A O 1
ATOM 1715 N N . GLU A 1 218 ? -32.082 7.764 16.956 1.00 74.69 218 GLU A N 1
ATOM 1716 C CA . GLU A 1 218 ? -33.512 8.116 17.023 1.00 74.69 218 GLU A CA 1
ATOM 1717 C C . GLU A 1 218 ? -33.979 8.382 18.465 1.00 74.69 218 GLU A C 1
ATOM 1719 O O . GLU A 1 218 ? -34.816 9.257 18.715 1.00 74.69 218 GLU A O 1
ATOM 1724 N N . ARG A 1 219 ? -33.404 7.666 19.441 1.00 75.88 219 ARG A N 1
ATOM 1725 C CA . ARG A 1 219 ? -33.702 7.862 20.865 1.00 75.88 219 ARG A CA 1
ATOM 1726 C C . ARG A 1 219 ? -33.340 9.274 21.325 1.00 75.88 219 ARG A C 1
ATOM 1728 O O . ARG A 1 219 ? -34.149 9.921 21.984 1.00 75.88 219 ARG A O 1
ATOM 1735 N N . ILE A 1 220 ? -32.177 9.778 20.912 1.00 76.19 220 ILE A N 1
ATOM 1736 C CA . ILE A 1 220 ? -31.723 11.126 21.273 1.00 76.19 220 ILE A CA 1
ATOM 1737 C C . ILE A 1 220 ? -32.582 12.188 20.577 1.00 76.19 220 ILE A C 1
ATOM 1739 O O . ILE A 1 220 ? -32.888 13.216 21.176 1.00 76.19 220 ILE A O 1
ATOM 1743 N N . ALA A 1 221 ? -33.060 11.937 19.355 1.00 75.81 221 ALA A N 1
ATOM 1744 C CA . ALA A 1 221 ? -33.945 12.872 18.656 1.00 75.81 221 ALA A CA 1
ATOM 1745 C C . ALA A 1 221 ? -35.257 13.153 19.420 1.00 75.81 221 ALA A C 1
ATOM 1747 O O . ALA A 1 221 ? -35.763 14.280 19.379 1.00 75.81 221 ALA A O 1
ATOM 1748 N N . LYS A 1 222 ? -35.798 12.158 20.139 1.00 82.25 222 LYS A N 1
ATOM 1749 C CA . LYS A 1 222 ? -36.992 12.325 20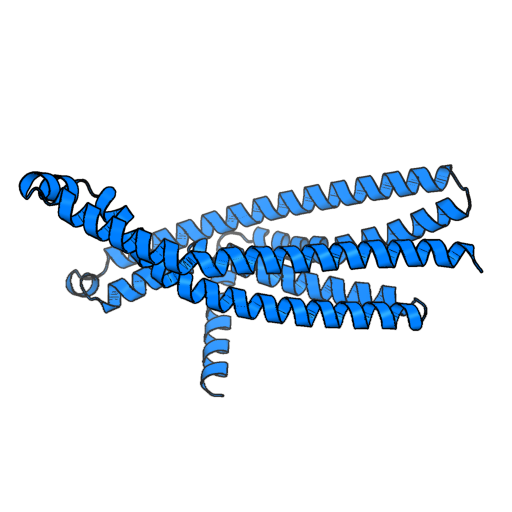.990 1.00 82.25 222 LYS A CA 1
ATOM 1750 C C . LYS A 1 222 ? -36.695 13.227 22.188 1.00 82.25 222 LYS A C 1
ATOM 1752 O O . LYS A 1 222 ? -37.421 14.199 22.396 1.00 82.25 222 LYS A O 1
ATOM 1757 N N . ASP A 1 223 ? -35.593 12.979 22.890 1.00 82.88 223 ASP A N 1
ATOM 1758 C CA . ASP A 1 223 ? -35.164 13.786 24.039 1.00 82.88 223 ASP A CA 1
ATOM 1759 C C . ASP A 1 223 ? -34.866 15.237 23.625 1.00 82.88 223 ASP A C 1
ATOM 1761 O O . ASP A 1 223 ? -35.288 16.188 24.282 1.00 82.88 223 ASP A O 1
ATOM 1765 N N . VAL A 1 224 ? -34.220 15.438 22.475 1.00 81.75 224 VAL A N 1
ATOM 1766 C CA . VAL A 1 224 ? -33.919 16.776 21.943 1.00 81.75 224 VAL A CA 1
ATOM 1767 C C . VAL A 1 224 ? -35.188 17.584 21.670 1.00 81.75 224 VAL A C 1
ATOM 1769 O O . VAL A 1 224 ? -35.216 18.783 21.960 1.00 81.75 224 VAL A O 1
ATOM 1772 N N . ARG A 1 225 ? -36.245 16.950 21.143 1.00 81.25 225 ARG A N 1
ATOM 1773 C CA . ARG A 1 225 ? -37.547 17.602 20.919 1.00 81.25 225 ARG A CA 1
ATOM 1774 C C . ARG A 1 225 ? -38.268 17.885 22.232 1.00 81.25 225 ARG A C 1
ATOM 1776 O O . ARG A 1 225 ? -38.769 18.992 22.410 1.00 81.25 225 ARG A O 1
ATOM 1783 N N . LEU A 1 226 ? -38.287 16.913 23.144 1.00 88.94 226 LEU A N 1
ATOM 1784 C CA . LEU A 1 226 ? -38.976 17.013 24.430 1.00 88.94 226 LEU A CA 1
ATOM 1785 C C . LEU A 1 226 ? -38.383 18.122 25.312 1.00 88.94 226 LEU A C 1
ATOM 1787 O O . LEU A 1 226 ? -39.116 18.955 25.837 1.00 88.94 226 LEU A O 1
ATOM 1791 N N . TYR A 1 227 ? -37.054 18.176 25.414 1.00 88.31 227 TYR A N 1
ATOM 1792 C CA . TYR A 1 227 ? -36.333 19.158 26.228 1.00 88.31 227 TYR A CA 1
ATOM 1793 C C . TYR A 1 227 ? -35.969 20.443 25.470 1.00 88.31 227 TYR A C 1
ATOM 1795 O O . TYR A 1 227 ? -35.294 21.308 26.024 1.00 88.31 227 TYR A O 1
ATOM 1803 N N . LYS A 1 228 ? -36.375 20.579 24.198 1.00 85.38 228 LYS A N 1
ATOM 1804 C CA . LYS A 1 228 ? -36.000 21.699 23.310 1.00 85.38 228 LYS A CA 1
ATOM 1805 C C . LYS A 1 228 ? -34.480 21.953 23.269 1.00 85.38 228 LYS A C 1
ATOM 1807 O O . LYS A 1 228 ? -34.028 23.085 23.113 1.00 85.38 228 LYS A O 1
ATOM 1812 N N . ALA A 1 229 ? -33.676 20.893 23.362 1.00 83.12 229 ALA A N 1
ATOM 1813 C CA . ALA A 1 229 ? -32.214 20.965 23.453 1.00 83.12 229 ALA A CA 1
ATOM 1814 C C . ALA A 1 229 ? -31.508 21.213 22.101 1.00 83.12 229 ALA A C 1
AT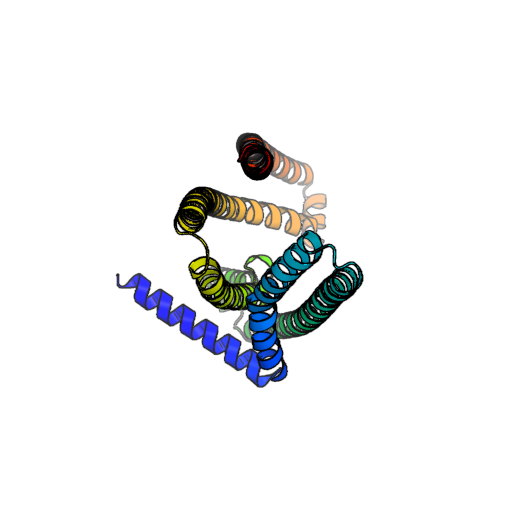OM 1816 O O . ALA A 1 229 ? -30.278 21.204 22.035 1.00 83.12 229 ALA A O 1
ATOM 1817 N N . GLY A 1 230 ? -32.259 21.451 21.018 1.00 79.50 230 GLY A N 1
ATOM 1818 C CA . GLY A 1 230 ? -31.709 21.648 19.671 1.00 79.50 230 GLY A CA 1
ATOM 1819 C C . GLY A 1 230 ? -30.687 22.784 19.606 1.00 79.50 230 GLY A C 1
ATOM 1820 O O . GLY A 1 230 ? -29.573 22.580 19.128 1.00 79.50 230 GLY A O 1
ATOM 1821 N N . HIS A 1 231 ? -31.014 23.937 20.196 1.00 80.75 231 HIS A N 1
ATOM 1822 C CA . HIS A 1 231 ? -30.120 25.098 20.228 1.00 80.75 231 HIS A CA 1
ATOM 1823 C C . HIS A 1 231 ? -28.807 24.814 20.982 1.00 80.75 231 HIS A C 1
ATOM 1825 O O . HIS A 1 231 ? -27.740 25.289 20.593 1.00 80.75 231 HIS A O 1
ATOM 1831 N N . LEU A 1 232 ? -28.853 24.006 22.049 1.00 82.50 232 LEU A N 1
ATOM 1832 C CA . LEU A 1 232 ? -27.661 23.624 22.810 1.00 82.50 232 LEU A CA 1
ATOM 1833 C C . LEU A 1 232 ? -26.703 22.787 21.951 1.00 82.50 232 LEU A C 1
ATOM 1835 O O . LEU A 1 232 ? -25.501 23.056 21.924 1.00 82.50 232 LEU A O 1
ATOM 1839 N N . ILE A 1 233 ? -27.234 21.788 21.241 1.00 79.62 233 ILE A N 1
ATOM 1840 C CA . ILE A 1 233 ? -26.444 20.918 20.360 1.00 79.62 233 ILE A CA 1
ATOM 1841 C C . ILE A 1 233 ? -25.871 21.730 19.199 1.00 79.62 233 ILE A C 1
ATOM 1843 O O . ILE A 1 233 ? -24.673 21.646 18.931 1.00 79.62 233 ILE A O 1
ATOM 1847 N N . GLU A 1 234 ? -26.696 22.556 18.558 1.00 81.12 234 GLU A N 1
ATOM 1848 C CA . GLU A 1 234 ? -26.279 23.431 17.463 1.00 81.12 234 GLU A CA 1
ATOM 1849 C C . GLU A 1 234 ? -25.140 24.365 17.889 1.00 81.12 234 GLU A C 1
ATOM 1851 O O . GLU A 1 234 ? -24.114 24.442 17.212 1.00 81.12 234 GLU A O 1
ATOM 1856 N N . THR A 1 235 ? -25.257 24.996 19.060 1.00 86.44 235 THR A N 1
ATOM 1857 C CA . THR A 1 235 ? -24.207 25.865 19.612 1.00 86.44 235 THR A CA 1
ATOM 1858 C C . THR A 1 235 ? -22.892 25.104 19.790 1.00 86.44 235 THR A C 1
ATOM 1860 O O . THR A 1 235 ? -21.838 25.588 19.377 1.00 86.44 235 THR A O 1
ATOM 1863 N N . ARG A 1 236 ? -22.931 23.886 20.348 1.00 84.75 236 ARG A N 1
ATOM 1864 C CA . ARG A 1 236 ? -21.728 23.059 20.555 1.00 84.75 236 ARG A CA 1
ATOM 1865 C C . ARG A 1 236 ? -21.091 22.593 19.251 1.00 84.75 236 ARG A C 1
ATOM 1867 O O . ARG A 1 236 ? -19.863 22.542 19.154 1.00 84.75 236 ARG A O 1
ATOM 1874 N N . VAL A 1 237 ? -21.901 22.271 18.247 1.00 81.12 237 VAL A N 1
ATOM 1875 C CA . VAL A 1 237 ? -21.407 21.909 16.914 1.00 81.12 237 VAL A CA 1
ATOM 1876 C C . VAL A 1 237 ? -20.773 23.120 16.238 1.00 81.12 237 VAL A C 1
ATOM 1878 O O . VAL A 1 237 ? -19.659 23.008 15.731 1.00 81.12 237 VAL A O 1
ATOM 1881 N N . ASN A 1 238 ? -21.413 24.287 16.292 1.00 82.19 238 ASN A N 1
ATOM 1882 C CA . ASN A 1 238 ? -20.875 25.525 15.727 1.00 82.19 238 ASN A CA 1
ATOM 1883 C C . ASN A 1 238 ? -19.564 25.949 16.405 1.00 82.19 238 ASN A C 1
ATOM 1885 O O . ASN A 1 238 ? -18.611 26.315 15.717 1.00 82.19 238 ASN A O 1
ATOM 1889 N N . GLU A 1 239 ? -19.467 25.820 17.730 1.00 85.56 239 GLU A N 1
ATOM 1890 C CA . GLU A 1 239 ? -18.235 26.043 18.497 1.00 85.56 239 GLU A CA 1
ATOM 1891 C C . GLU A 1 239 ? -17.116 25.094 18.032 1.00 85.56 239 GLU A C 1
ATOM 1893 O O . GLU A 1 239 ? -16.003 25.523 17.706 1.00 85.56 239 GLU A O 1
ATOM 1898 N N . PHE A 1 240 ? -17.418 23.798 17.900 1.00 82.44 240 PHE A N 1
ATOM 1899 C CA . PHE A 1 240 ? -16.474 22.815 17.371 1.00 82.44 240 PHE A CA 1
ATOM 1900 C C . PHE A 1 240 ? -16.028 23.136 15.935 1.00 82.44 240 PHE A C 1
ATOM 1902 O O . PHE A 1 240 ? -14.828 23.101 15.648 1.00 82.44 240 PHE A O 1
ATOM 1909 N N . LEU A 1 241 ? -16.960 23.482 15.042 1.00 78.81 241 LEU A N 1
ATOM 1910 C CA . LEU A 1 241 ? -16.676 23.835 13.648 1.00 78.81 241 LEU A CA 1
ATOM 1911 C C . LEU A 1 241 ? -15.841 25.115 13.538 1.00 78.81 241 LEU A C 1
ATOM 1913 O O . LEU A 1 241 ? -14.925 25.181 12.714 1.00 78.81 241 LEU A O 1
ATOM 1917 N N . TYR A 1 242 ? -16.099 26.110 14.387 1.00 83.25 242 TYR A N 1
ATOM 1918 C CA . TYR A 1 242 ? -15.308 27.335 14.458 1.00 83.25 242 TYR A CA 1
ATOM 1919 C C . TYR A 1 242 ? -13.858 27.043 14.856 1.00 83.25 242 TYR A C 1
ATOM 1921 O O . TYR A 1 242 ? -12.922 27.449 14.155 1.00 83.25 242 TYR A O 1
ATOM 1929 N N . HIS A 1 243 ? -13.660 26.255 15.917 1.00 81.81 243 HIS A N 1
ATOM 1930 C CA . HIS A 1 243 ? -12.329 25.811 16.326 1.00 81.81 243 HIS A CA 1
ATOM 1931 C C . HIS A 1 243 ? -11.640 24.981 15.243 1.00 81.81 243 HIS A C 1
ATOM 1933 O O . HIS A 1 243 ? -10.446 25.155 15.004 1.00 81.81 243 HIS A O 1
ATOM 1939 N N . LEU A 1 244 ? -12.377 24.120 14.541 1.00 77.50 244 LEU A N 1
ATOM 1940 C CA . LEU A 1 244 ? -11.853 23.316 13.440 1.00 77.50 244 LEU A CA 1
ATOM 1941 C C . LEU A 1 244 ? -11.408 24.187 12.258 1.00 77.50 244 LEU A C 1
ATOM 1943 O O . LEU A 1 244 ? -10.351 23.937 11.679 1.00 77.50 244 LEU A O 1
ATOM 1947 N N . LYS A 1 245 ? -12.166 25.238 11.925 1.00 76.19 245 LYS A N 1
ATOM 1948 C CA . LYS A 1 245 ? -11.835 26.199 10.862 1.00 76.19 245 LYS A CA 1
ATOM 1949 C C . LYS A 1 245 ? -10.583 27.009 11.200 1.00 76.19 245 LYS A C 1
ATOM 1951 O O . LYS A 1 245 ? -9.676 27.085 10.370 1.00 76.19 245 LYS A O 1
ATOM 1956 N N . GLN A 1 246 ? -10.498 27.559 12.413 1.00 76.12 246 GLN A N 1
ATOM 1957 C CA . GLN A 1 246 ? -9.295 28.256 12.885 1.00 76.12 246 GLN A CA 1
ATOM 1958 C C . GLN A 1 246 ? -8.079 27.328 12.921 1.00 76.12 246 GLN A C 1
ATOM 1960 O O . GLN A 1 246 ? -6.989 27.706 12.494 1.00 76.12 246 GLN A O 1
ATOM 1965 N N . TRP A 1 247 ? -8.278 26.092 13.379 1.00 72.62 247 TRP A N 1
ATOM 1966 C CA . TRP A 1 247 ? -7.230 25.085 13.431 1.00 72.62 247 TRP A CA 1
ATOM 1967 C C . TRP A 1 247 ? -6.728 24.700 12.031 1.00 72.62 247 TRP A C 1
ATOM 1969 O O . TRP A 1 247 ? -5.519 24.610 11.834 1.00 72.62 247 TRP A O 1
ATOM 1979 N N . ASN A 1 248 ? -7.619 24.530 11.044 1.00 68.38 248 ASN A N 1
ATOM 1980 C CA . ASN A 1 248 ? -7.275 24.111 9.676 1.00 68.38 248 ASN A CA 1
ATOM 1981 C C . ASN A 1 248 ? -6.671 25.220 8.798 1.00 68.38 248 ASN A C 1
ATOM 1983 O O . ASN A 1 248 ? -5.894 24.914 7.888 1.00 68.38 248 ASN A O 1
ATOM 1987 N N . ALA A 1 249 ? -6.986 26.494 9.045 1.00 64.94 249 ALA A N 1
ATOM 1988 C CA . ALA A 1 249 ? -6.518 27.625 8.234 1.00 64.94 249 ALA A CA 1
ATOM 1989 C C . ALA A 1 249 ? -4.983 27.664 7.997 1.00 64.94 249 ALA A C 1
ATOM 1991 O O . ALA A 1 249 ? -4.562 27.724 6.833 1.00 64.94 249 ALA A O 1
ATOM 1992 N N . PRO A 1 250 ? -4.114 27.543 9.024 1.00 66.50 250 PRO A N 1
ATOM 1993 C CA . PRO A 1 250 ? -2.662 27.533 8.826 1.00 66.50 250 PRO A CA 1
ATOM 1994 C C . PRO A 1 250 ? -2.145 26.264 8.126 1.00 66.50 250 PRO A C 1
ATOM 1996 O O . PRO A 1 250 ? -1.122 26.310 7.434 1.00 66.50 250 PRO A O 1
ATOM 1999 N N . TYR A 1 251 ? -2.837 25.127 8.259 1.00 63.31 251 TYR A N 1
ATOM 2000 C CA . TYR A 1 251 ? -2.474 23.890 7.558 1.00 63.31 251 TYR A CA 1
ATOM 2001 C C . TYR A 1 251 ? -2.819 23.951 6.074 1.00 63.31 251 TYR A C 1
ATOM 2003 O O . TYR A 1 251 ? -2.018 23.508 5.252 1.00 63.31 251 TYR A O 1
ATOM 2011 N N . MET A 1 252 ? -3.952 24.551 5.712 1.00 53.66 252 MET A N 1
ATOM 2012 C CA . MET A 1 252 ? -4.374 24.682 4.317 1.00 53.66 252 MET A CA 1
ATOM 2013 C C . MET A 1 252 ? -3.439 25.616 3.531 1.00 53.66 252 MET A C 1
ATOM 2015 O O . MET A 1 252 ? -3.055 25.310 2.402 1.00 53.66 252 MET A O 1
ATOM 2019 N N . GLN A 1 253 ? -2.962 26.698 4.157 1.00 59.25 253 GLN A N 1
ATOM 2020 C CA . GLN A 1 253 ? -1.935 27.575 3.578 1.00 59.25 253 GLN A CA 1
ATOM 2021 C C . GLN A 1 253 ? -0.565 26.887 3.444 1.00 59.25 253 GLN A C 1
ATOM 2023 O O . GLN A 1 253 ? 0.118 27.043 2.429 1.00 59.25 253 GLN A O 1
ATOM 2028 N N . ARG A 1 254 ? -0.150 26.088 4.438 1.00 57.91 254 ARG A N 1
ATOM 2029 C CA . ARG A 1 254 ? 1.122 25.340 4.386 1.00 57.91 254 ARG A CA 1
ATOM 2030 C C . ARG A 1 254 ? 1.083 24.155 3.419 1.00 57.91 254 ARG A C 1
ATOM 2032 O O . ARG A 1 254 ? 2.096 23.885 2.781 1.00 57.91 254 ARG A O 1
ATOM 2039 N N . SER A 1 255 ? -0.065 23.496 3.266 1.00 54.41 255 SER A N 1
ATOM 2040 C CA . SER A 1 255 ? -0.292 22.437 2.276 1.00 54.41 255 SER A CA 1
ATOM 2041 C C . SER A 1 255 ? -0.151 22.975 0.852 1.00 54.41 255 SER A C 1
ATOM 2043 O O . SER A 1 255 ? 0.587 22.399 0.058 1.00 54.41 255 SER A O 1
ATOM 2045 N N . LYS A 1 256 ? -0.719 24.156 0.559 1.00 48.59 256 LYS A N 1
ATOM 2046 C CA . LYS A 1 256 ? -0.512 24.853 -0.724 1.00 48.59 256 LYS A CA 1
ATOM 2047 C C . LYS A 1 256 ? 0.967 25.163 -0.991 1.00 48.59 256 LYS A C 1
ATOM 2049 O O . LYS A 1 256 ? 1.446 24.896 -2.087 1.00 48.59 256 LYS A O 1
ATOM 2054 N N . LYS A 1 257 ? 1.725 25.633 0.010 1.00 51.75 257 LYS A N 1
ATOM 2055 C CA . LYS A 1 257 ? 3.185 25.851 -0.118 1.00 51.75 257 LYS A CA 1
ATOM 2056 C C . LYS A 1 257 ? 3.969 24.545 -0.318 1.00 51.75 257 LYS A C 1
ATOM 2058 O O . LYS A 1 257 ? 4.923 24.513 -1.089 1.00 51.75 257 LYS A O 1
ATOM 2063 N N . ALA A 1 258 ? 3.570 23.460 0.344 1.00 53.66 258 ALA A N 1
ATOM 2064 C CA . ALA A 1 258 ? 4.192 22.148 0.178 1.00 53.66 258 ALA A CA 1
ATOM 2065 C C . ALA A 1 258 ? 3.878 21.531 -1.198 1.00 53.66 258 ALA A C 1
ATOM 2067 O O . ALA A 1 258 ? 4.782 21.006 -1.847 1.00 53.66 258 ALA A O 1
ATOM 2068 N N . ALA A 1 259 ? 2.640 21.655 -1.680 1.00 45.81 259 ALA A N 1
ATOM 2069 C CA . ALA A 1 259 ? 2.249 21.286 -3.037 1.00 45.81 259 ALA A CA 1
ATOM 2070 C C . ALA A 1 259 ? 3.037 22.098 -4.075 1.00 45.81 259 ALA A C 1
ATOM 2072 O O . ALA A 1 259 ? 3.614 21.507 -4.982 1.00 45.81 259 ALA A O 1
ATOM 2073 N N . PHE A 1 260 ? 3.181 23.410 -3.856 1.00 40.88 260 PHE A N 1
ATOM 2074 C CA . PHE A 1 260 ? 3.994 24.297 -4.688 1.00 40.88 260 PHE A CA 1
ATOM 2075 C C . PHE A 1 260 ? 5.475 23.886 -4.717 1.00 40.88 260 PHE A C 1
ATOM 2077 O O . PHE A 1 260 ? 6.098 23.882 -5.772 1.00 40.88 260 PHE A O 1
ATOM 2084 N N . SER A 1 261 ? 6.044 23.457 -3.582 1.00 47.97 261 SER A N 1
ATOM 2085 C CA . SER A 1 261 ? 7.417 22.929 -3.547 1.00 47.97 261 SER A CA 1
ATOM 2086 C C . SER A 1 261 ? 7.569 21.596 -4.290 1.00 47.97 261 SER A C 1
ATOM 2088 O O . SER A 1 261 ? 8.589 21.377 -4.943 1.00 47.97 261 SER A O 1
ATOM 2090 N N . LYS A 1 262 ? 6.545 20.729 -4.254 1.00 49.34 262 LYS A N 1
ATOM 2091 C CA . LYS A 1 262 ? 6.524 19.460 -4.996 1.00 49.34 262 LYS A CA 1
ATOM 2092 C C . LYS A 1 262 ? 6.409 19.702 -6.503 1.00 49.34 262 LYS A C 1
ATOM 2094 O O . LYS A 1 262 ? 7.130 19.064 -7.267 1.00 49.34 262 LYS A O 1
ATOM 2099 N N . THR A 1 263 ? 5.572 20.646 -6.936 1.00 46.09 263 THR A N 1
ATOM 2100 C CA . THR A 1 263 ? 5.487 21.056 -8.346 1.00 46.09 263 THR A CA 1
ATOM 2101 C C . THR A 1 263 ? 6.774 21.733 -8.807 1.00 46.09 263 THR A C 1
ATOM 2103 O O . THR A 1 263 ? 7.260 21.400 -9.881 1.00 46.09 263 THR A O 1
ATOM 2106 N N . LEU A 1 264 ? 7.410 22.575 -7.981 1.00 44.97 264 LEU A N 1
ATOM 2107 C CA . LEU A 1 264 ? 8.721 23.157 -8.299 1.00 44.97 264 LEU A CA 1
ATOM 2108 C C . LEU A 1 264 ? 9.807 22.080 -8.450 1.00 44.97 264 LEU A C 1
ATOM 2110 O O . LEU A 1 264 ? 10.652 22.177 -9.335 1.00 44.97 264 LEU A O 1
ATOM 2114 N N . GLN A 1 265 ? 9.784 21.038 -7.613 1.00 53.62 265 GLN A N 1
ATOM 2115 C CA . GLN A 1 265 ? 10.686 19.889 -7.738 1.00 53.62 265 GLN A CA 1
ATOM 2116 C C . GLN A 1 265 ? 10.440 19.089 -9.021 1.00 53.62 265 GLN A C 1
ATOM 2118 O O . GLN A 1 265 ? 11.404 18.670 -9.663 1.00 53.62 265 GLN A O 1
ATOM 2123 N N . GLN A 1 266 ? 9.182 18.888 -9.424 1.00 48.75 266 GLN A N 1
ATOM 2124 C CA . GLN A 1 266 ? 8.868 18.225 -10.694 1.00 48.75 266 GLN A CA 1
ATOM 2125 C C . GLN A 1 266 ? 9.262 19.072 -11.909 1.00 48.75 266 GLN A C 1
ATOM 2127 O O . GLN A 1 266 ? 9.817 18.535 -12.865 1.00 48.75 266 GLN A O 1
ATOM 2132 N N . ILE A 1 267 ? 9.048 20.388 -11.853 1.00 47.44 267 ILE A N 1
ATOM 2133 C CA . ILE A 1 267 ? 9.475 21.329 -12.895 1.00 47.44 267 ILE A CA 1
ATOM 2134 C C . ILE A 1 267 ? 11.003 21.355 -12.985 1.00 47.44 267 ILE A C 1
ATOM 2136 O O . ILE A 1 267 ? 11.534 21.230 -14.080 1.00 47.44 267 ILE A O 1
ATOM 2140 N N . LYS A 1 268 ? 11.729 21.392 -11.858 1.00 46.16 268 LYS A N 1
ATOM 2141 C CA . LYS A 1 268 ? 13.198 21.274 -11.847 1.00 46.16 268 LYS A CA 1
ATOM 2142 C C . LYS A 1 268 ? 13.686 19.943 -12.423 1.00 46.16 268 LYS A C 1
ATOM 2144 O O . LYS A 1 268 ? 14.656 19.945 -13.171 1.00 46.16 268 LYS A O 1
ATOM 2149 N N . LYS A 1 269 ? 13.014 18.820 -12.135 1.00 51.91 269 LYS A N 1
ATOM 2150 C CA . LYS A 1 269 ? 13.332 17.514 -12.745 1.00 51.91 269 LYS A CA 1
ATOM 2151 C C . LYS A 1 269 ? 13.152 17.531 -14.265 1.00 51.91 269 LYS A C 1
ATOM 2153 O O . LYS A 1 269 ? 14.035 17.062 -14.974 1.00 51.91 269 LYS A O 1
ATOM 2158 N N . LYS A 1 270 ? 12.046 18.094 -14.763 1.00 46.25 270 LYS A N 1
ATOM 2159 C CA . LYS A 1 270 ? 11.765 18.202 -16.205 1.00 46.25 270 LYS A CA 1
ATOM 2160 C C . LYS A 1 270 ? 12.690 19.200 -16.913 1.00 46.25 270 LYS A C 1
ATOM 2162 O O . LYS A 1 270 ? 13.182 18.898 -17.991 1.00 46.25 270 LYS A O 1
ATOM 2167 N N . ALA A 1 271 ? 12.991 20.336 -16.288 1.00 37.88 271 ALA A N 1
ATOM 2168 C CA . ALA A 1 271 ? 13.904 21.347 -16.820 1.00 37.88 271 ALA A CA 1
ATOM 2169 C C . ALA A 1 271 ? 15.361 20.858 -16.855 1.00 37.88 271 ALA A C 1
ATOM 2171 O O . ALA A 1 271 ? 16.064 21.098 -17.826 1.00 37.88 271 ALA A O 1
ATOM 2172 N N . CYS A 1 272 ? 15.806 20.118 -15.835 1.00 45.00 272 CYS A N 1
ATOM 2173 C CA . CYS A 1 272 ? 17.140 19.514 -15.814 1.00 45.00 272 CYS A CA 1
ATOM 2174 C C . CYS A 1 272 ? 17.273 18.386 -16.854 1.00 45.00 272 CYS A C 1
ATOM 2176 O O . CYS A 1 272 ? 18.328 18.233 -17.459 1.00 45.00 272 CYS A O 1
ATOM 2178 N N . PHE A 1 273 ? 16.191 17.646 -17.124 1.00 43.94 273 PHE A N 1
ATOM 2179 C CA . PHE A 1 273 ? 16.129 16.685 -18.229 1.00 43.94 273 PHE A CA 1
ATOM 2180 C C . PHE A 1 273 ? 16.197 17.377 -19.604 1.00 43.94 273 PHE A C 1
ATOM 2182 O O . PHE A 1 273 ? 16.978 16.958 -20.450 1.00 43.94 273 PHE A O 1
ATOM 2189 N N . ALA A 1 274 ? 15.459 18.476 -19.798 1.00 36.94 274 ALA A N 1
ATOM 2190 C CA . ALA A 1 274 ? 15.488 19.267 -21.033 1.00 36.94 274 ALA A CA 1
ATOM 2191 C C . ALA A 1 274 ? 16.852 19.943 -21.282 1.00 36.94 274 ALA A C 1
ATOM 2193 O O . ALA A 1 274 ? 17.372 19.888 -22.390 1.00 36.94 274 ALA A O 1
ATOM 2194 N N . ALA A 1 275 ? 17.476 20.506 -20.242 1.00 36.59 275 ALA A N 1
ATOM 2195 C CA . ALA A 1 275 ? 18.810 21.106 -20.332 1.00 36.59 275 ALA A CA 1
ATOM 2196 C C . ALA A 1 275 ? 19.897 20.077 -20.684 1.00 36.59 275 ALA A C 1
ATOM 2198 O O . ALA A 1 275 ? 20.882 20.407 -21.334 1.00 36.59 275 ALA A O 1
ATOM 2199 N N . ARG A 1 276 ? 19.710 18.816 -20.280 1.00 44.34 276 ARG A N 1
ATOM 2200 C CA . ARG A 1 276 ? 20.623 17.719 -20.607 1.00 44.34 276 ARG A CA 1
ATOM 2201 C C . ARG A 1 276 ? 20.463 17.221 -22.043 1.00 44.34 276 ARG A C 1
ATOM 2203 O O . ARG A 1 276 ? 21.434 16.736 -22.599 1.00 44.34 276 ARG A O 1
ATOM 2210 N N . PHE A 1 277 ? 19.272 17.352 -22.624 1.00 44.56 277 PHE A N 1
ATOM 2211 C CA . PHE A 1 277 ? 19.023 17.048 -24.034 1.00 44.56 277 PHE A CA 1
ATOM 2212 C C . PHE A 1 277 ? 19.686 18.101 -24.936 1.00 44.56 277 PHE A C 1
ATOM 2214 O O . PHE A 1 277 ? 20.419 17.748 -25.845 1.00 44.56 277 PHE A O 1
ATOM 2221 N N . LEU A 1 278 ? 19.560 19.385 -24.579 1.00 36.84 278 LEU A N 1
ATOM 2222 C CA . LEU A 1 278 ? 20.175 20.501 -25.314 1.00 36.84 278 LEU A CA 1
ATOM 2223 C C . LEU A 1 278 ? 21.712 20.551 -25.233 1.00 36.84 278 LEU A C 1
ATOM 2225 O O . LEU A 1 278 ? 22.346 21.155 -26.088 1.00 36.84 278 LEU A O 1
ATOM 2229 N N . LEU A 1 279 ? 22.322 19.944 -24.209 1.00 35.69 279 LEU A N 1
ATOM 2230 C CA . LEU A 1 279 ? 23.785 19.867 -24.072 1.00 35.69 279 LEU A CA 1
ATOM 2231 C C . LEU A 1 279 ? 24.408 18.665 -24.800 1.00 35.69 279 LEU A C 1
ATOM 2233 O O . LEU A 1 279 ? 25.627 18.624 -24.933 1.00 35.69 279 LEU A O 1
ATOM 2237 N N . ILE A 1 280 ? 23.603 17.699 -25.254 1.00 42.09 280 ILE A N 1
ATOM 2238 C CA . ILE A 1 280 ? 24.075 16.578 -26.084 1.00 42.09 280 ILE A CA 1
ATOM 2239 C C . ILE A 1 280 ? 24.206 17.007 -27.556 1.00 42.09 280 ILE A C 1
ATOM 2241 O O . ILE A 1 280 ? 25.017 16.434 -28.264 1.00 42.09 280 ILE A O 1
ATOM 2245 N N . ASP A 1 281 ? 23.508 18.063 -27.988 1.00 38.00 281 ASP A N 1
ATOM 2246 C CA . ASP A 1 281 ? 23.602 18.615 -29.352 1.00 38.00 281 ASP A CA 1
ATOM 2247 C C . ASP A 1 281 ? 24.799 19.579 -29.559 1.00 38.00 281 ASP A C 1
ATOM 2249 O O . ASP A 1 281 ? 24.962 20.147 -30.637 1.00 38.00 281 ASP A O 1
ATOM 2253 N N . LEU A 1 282 ? 25.628 19.804 -28.530 1.00 35.75 282 LEU A N 1
ATOM 2254 C CA . LEU A 1 282 ? 26.750 20.763 -28.530 1.00 35.75 282 LEU A CA 1
ATOM 2255 C C . LEU A 1 282 ? 28.141 20.106 -28.383 1.00 35.75 282 LEU A C 1
ATOM 2257 O O . LEU A 1 282 ? 29.130 20.818 -28.197 1.00 35.75 282 LEU A O 1
ATOM 2261 N N . LEU A 1 283 ? 28.220 18.773 -28.476 1.00 35.22 283 LEU A N 1
ATOM 2262 C CA . LEU A 1 283 ? 29.442 17.953 -28.482 1.00 35.22 283 LEU A CA 1
ATOM 2263 C C . LEU A 1 283 ? 29.355 16.903 -29.591 1.00 35.22 283 LEU A C 1
ATOM 2265 O O . LEU A 1 283 ? 30.393 16.679 -30.248 1.00 35.22 283 LEU A O 1
#

Sequence (283 aa):
MRNARLFRKEAITTLSYFARLIFSKHKSYFISFMLKILLTGAGPLLTIMLSRSLIYFLTALDARLFFTTAGLLVLLNLVIGICSNAISRHMDLVHNDVQLHLEEEIGRKTARLKYEVIETSNFHNKLEQAKIGISWYSGGIAGLANNIASFCAGIVTLLGTLTIISQLSFWIVLVILVSSILSIVATAAAQKRDANFRKRLAAVNRKLAYFLDIFKEERIAKDVRLYKAGHLIETRVNEFLYHLKQWNAPYMQRSKKAAFSKTLQQIKKKACFAARFLLIDLL

Radius of gyration: 26.66 Å; chains: 1; bounding box: 69×50×73 Å

pLDDT: mean 80.57, std 14.71, range [35.22, 95.44]

Secondary structure (DSSP, 8-state):
-HHHHHHHHHHHHHHHHHHHHHHHH-THHHHHHHHHHHHHHHHHHHHHHHHHHHHHHHHTT-HHHHHHHHHHHHHHHHHHHHHHHHHHHHHHHHHHHHHHHHHHHHHHHHHTS-HHHHTSHHHHHHHHHHHHHHSGGG-HHHHHHHHHHHHHHHHHHHHHHHHHHTTS-HHHHHHHHHHHHHHHHHHHHHHHHHHHHHHHHHHHHHHHHHHHHHHH-HHHHHHHHHTTTHHHHHHHHHHHHHHHHHHHHHHHHHHHHHHHHHHHHHHHHHHHHHHHHHTTTT-

Organism: NCBI:txid84032

InterPro domains:
  IPR036640 ABC transporter type 1, transmembrane domain superfamily [G3DSA:1.20.1560.10] (8-277)
  IPR036640 ABC transporter type 1, transmembrane domain superfamily [SSF90123] (20-210)

Foldseek 3Di:
DVVVVVVVVVVVVVVVVVVVLLCVPPVVLVVLLVVLLCLLQCVVLVLVVLVVVLVVCVVVVPPVSNVVSVVVSVVSVVVSVVSNVVSLVVNVVSLVVVLVVLVVVLVVVLVPDDPVQCPDPVNVVVSVCSNCQQDCVVPHPVNVSVVVSNVSSVVSNVVSVVVVCVPDDPVVNVVVVVLVVVVVVLVVVVVVVVVVVVVVVVVLVVVVVVLVVCVPDPVNVVVCVVVVCPVVSVVVVVVSVVVVCVVCVVVVVVVVVSVVVVVVSVVVVVVVVVVVVVVVVVD